Protein AF-A0A2H3H3I9-F1 (afdb_monomer)

pLDDT: mean 71.44, std 17.43, range [29.17, 91.88]

Organism: NCBI:txid327505

Foldseek 3Di:
DDDDDPPPDPPPPLLQAKEWEWEDDPQWIKIFIDSPSDDDVLNVLQQLLVLQAQDDLDSVSSVVSCCVSRPTDMDIARDDDDCLPDPSLVNHAWYWYQHSVQQKIWIDGNFFIWIAHVVCSHHDRDDPVRTDTPDGRPPPVPPVPPPPDPPPPPPDPDDPVRVVVVVVVVRVVVVVVVVVPDD

Mean predicted aligned error: 14.19 Å

Secondary structure (DSSP, 8-state):
-PPPP------------EEEEEEEETTEEEEEEE--TT--HHHHHHHHHHHHTT--S-HHHHHHHHHHHHT--EEEESS---GGGSGGGGGEEEEEEEETTTTEEEEE-SS-EEE--HHHHHHS---GGG-EEEE------------------------HHHHHHHHHHHHHHHHHHHHHS--

Structure (mmCIF, N/CA/C/O backbone):
data_AF-A0A2H3H3I9-F1
#
_entry.id   AF-A0A2H3H3I9-F1
#
loop_
_atom_site.group_PDB
_atom_site.id
_atom_site.type_symbol
_atom_site.label_atom_id
_atom_site.label_alt_id
_atom_site.label_comp_id
_atom_site.label_asym_id
_atom_site.label_entity_id
_atom_site.label_seq_id
_atom_site.pdbx_PDB_ins_code
_atom_site.Cartn_x
_atom_site.Cartn_y
_atom_site.Cartn_z
_atom_site.occupancy
_atom_site.B_iso_or_equiv
_atom_site.auth_seq_id
_atom_site.auth_comp_id
_atom_site.auth_asym_id
_atom_site.auth_atom_id
_atom_site.pdbx_PDB_model_num
ATOM 1 N N . MET A 1 1 ? 57.393 16.965 -6.567 1.00 36.66 1 MET A N 1
ATOM 2 C CA . MET A 1 1 ? 56.318 17.977 -6.654 1.00 36.66 1 MET A CA 1
ATOM 3 C C . MET A 1 1 ? 55.083 17.270 -7.192 1.00 36.66 1 MET A C 1
ATOM 5 O O . MET A 1 1 ? 54.958 17.118 -8.399 1.00 36.66 1 MET A O 1
ATOM 9 N N . GLY A 1 2 ? 54.282 16.682 -6.298 1.00 39.62 2 GLY A N 1
ATOM 10 C CA . GLY A 1 2 ? 53.124 15.858 -6.656 1.00 39.62 2 GLY A CA 1
ATOM 11 C C . GLY A 1 2 ? 51.910 16.727 -6.969 1.00 39.62 2 GLY A C 1
ATOM 12 O O . GLY A 1 2 ? 51.592 17.631 -6.201 1.00 39.62 2 GLY A O 1
ATOM 13 N N . GLN A 1 3 ? 51.261 16.474 -8.103 1.00 41.28 3 GLN A N 1
ATOM 14 C CA . GLN A 1 3 ? 49.984 17.096 -8.442 1.00 41.28 3 GLN A CA 1
ATOM 15 C C . GLN A 1 3 ? 48.855 16.406 -7.659 1.00 41.28 3 GLN A C 1
ATOM 17 O O . GLN A 1 3 ? 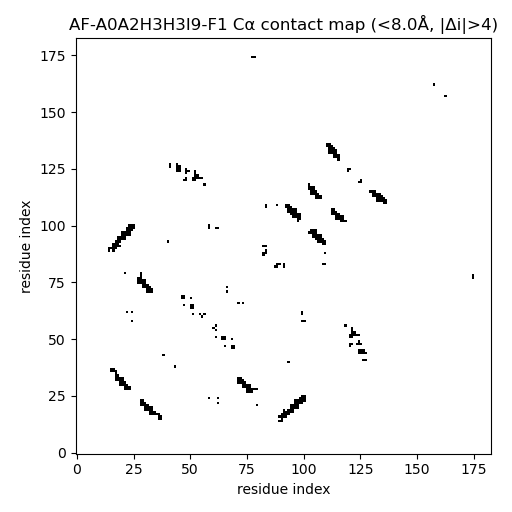48.867 15.177 -7.556 1.00 41.28 3 GLN A O 1
ATOM 22 N N . PRO A 1 4 ? 47.883 17.148 -7.102 1.00 43.09 4 PRO A N 1
ATOM 23 C CA . PRO A 1 4 ? 46.756 16.540 -6.419 1.00 43.09 4 PRO A CA 1
ATOM 24 C C . PRO A 1 4 ? 45.779 15.966 -7.450 1.00 43.09 4 PRO A C 1
ATOM 26 O O . PRO A 1 4 ? 45.375 16.639 -8.398 1.00 43.09 4 PRO A O 1
ATOM 29 N N . ILE A 1 5 ? 45.404 14.706 -7.245 1.00 42.06 5 ILE A N 1
ATOM 30 C CA . ILE A 1 5 ? 44.320 14.036 -7.960 1.00 42.06 5 ILE A CA 1
ATOM 31 C C . ILE A 1 5 ? 43.036 14.796 -7.624 1.00 42.06 5 ILE A C 1
ATOM 33 O O . ILE A 1 5 ? 42.642 14.870 -6.459 1.00 42.06 5 ILE A O 1
ATOM 37 N N . LEU A 1 6 ? 42.401 15.384 -8.639 1.00 37.28 6 LEU A N 1
ATOM 38 C CA . LEU A 1 6 ? 41.054 15.929 -8.525 1.00 37.28 6 LEU A CA 1
ATOM 39 C C . LEU A 1 6 ? 40.123 14.773 -8.155 1.00 37.28 6 LEU A C 1
ATOM 41 O O . LEU A 1 6 ? 39.809 13.922 -8.986 1.00 37.28 6 LEU A O 1
ATOM 45 N N . ALA A 1 7 ? 39.730 14.723 -6.884 1.00 35.72 7 ALA A N 1
ATOM 46 C CA . ALA A 1 7 ? 38.672 13.850 -6.422 1.00 35.72 7 ALA A CA 1
ATOM 47 C C . ALA A 1 7 ? 37.410 14.196 -7.220 1.00 35.72 7 ALA A C 1
ATOM 49 O O . ALA A 1 7 ? 36.889 15.307 -7.117 1.00 35.72 7 ALA A O 1
ATOM 50 N N . LEU A 1 8 ? 36.958 13.250 -8.044 1.00 33.16 8 LEU A N 1
ATOM 51 C CA . LEU A 1 8 ? 35.637 13.280 -8.651 1.00 33.16 8 LEU A CA 1
ATOM 52 C C . LEU A 1 8 ? 34.632 13.345 -7.503 1.00 33.16 8 LEU A C 1
ATOM 54 O O . LEU A 1 8 ? 34.408 12.361 -6.798 1.00 33.16 8 LEU A O 1
ATOM 58 N N . THR A 1 9 ? 34.079 14.531 -7.275 1.00 29.17 9 THR A N 1
ATOM 59 C CA . THR A 1 9 ? 32.935 14.697 -6.393 1.00 29.17 9 THR A CA 1
ATOM 60 C C . THR A 1 9 ? 31.819 13.803 -6.929 1.00 29.17 9 THR A C 1
ATOM 62 O O . THR A 1 9 ? 31.560 13.807 -8.138 1.00 29.17 9 THR A O 1
ATOM 65 N N . PRO A 1 10 ? 31.173 12.988 -6.078 1.00 30.70 10 PRO A N 1
ATOM 66 C CA . PRO A 1 10 ? 30.050 12.194 -6.529 1.00 30.70 10 PRO A CA 1
ATOM 67 C C . PRO A 1 10 ? 28.989 13.185 -6.990 1.00 30.70 10 PRO A C 1
ATOM 69 O O . PRO A 1 10 ? 28.541 14.032 -6.216 1.00 30.70 10 PRO A O 1
ATOM 72 N N . ILE A 1 11 ? 28.635 13.109 -8.271 1.00 31.44 11 ILE A N 1
ATOM 73 C CA . ILE A 1 11 ? 27.484 13.812 -8.820 1.00 31.44 11 ILE A CA 1
ATOM 74 C C . ILE A 1 11 ? 26.298 13.292 -8.016 1.00 31.44 11 ILE A C 1
ATOM 76 O O . ILE A 1 11 ? 25.839 12.164 -8.209 1.00 31.44 11 ILE A O 1
ATOM 80 N N . HIS A 1 12 ? 25.862 14.090 -7.047 1.00 36.06 12 HIS A N 1
ATOM 81 C CA . HIS A 1 12 ? 24.622 13.882 -6.329 1.00 36.06 12 HIS A CA 1
ATOM 82 C C . HIS A 1 12 ? 23.526 14.164 -7.354 1.00 36.06 12 HIS A C 1
ATOM 84 O O . HIS A 1 12 ? 23.036 15.282 -7.483 1.00 36.06 12 HIS A O 1
ATOM 90 N N . ASN A 1 13 ? 23.235 13.166 -8.191 1.00 34.09 13 ASN A N 1
ATOM 91 C CA . ASN A 1 13 ? 22.013 13.169 -8.964 1.00 34.09 13 ASN A CA 1
ATOM 92 C C . ASN A 1 13 ? 20.905 13.258 -7.919 1.00 34.09 13 ASN A C 1
ATOM 94 O O . ASN A 1 13 ? 20.724 12.323 -7.140 1.00 34.09 13 ASN A O 1
ATOM 98 N N . ASP A 1 14 ? 20.224 14.400 -7.881 1.00 38.94 14 ASP A N 1
ATOM 99 C CA . ASP A 1 14 ? 18.940 14.586 -7.217 1.00 38.94 14 ASP A CA 1
ATOM 100 C C . ASP A 1 14 ? 17.962 13.596 -7.868 1.00 38.94 14 ASP A C 1
ATOM 102 O O . ASP A 1 14 ? 17.200 13.918 -8.785 1.00 38.94 14 ASP A O 1
ATOM 106 N N . ILE A 1 15 ? 18.048 12.326 -7.464 1.00 46.44 15 ILE A N 1
ATOM 107 C CA . ILE A 1 15 ? 17.107 11.300 -7.875 1.00 46.44 15 ILE A CA 1
ATOM 108 C C . ILE A 1 15 ? 15.814 11.698 -7.187 1.00 46.44 15 ILE A C 1
ATOM 110 O O . ILE A 1 15 ? 15.638 11.547 -5.984 1.00 46.44 15 ILE A O 1
ATOM 114 N N . SER A 1 16 ? 14.930 12.282 -7.978 1.00 49.91 16 SER A N 1
ATOM 115 C CA . SER A 1 16 ? 13.540 12.538 -7.652 1.00 49.91 16 SER A CA 1
ATOM 116 C C . SER A 1 16 ? 12.879 11.225 -7.226 1.00 49.91 16 SER A C 1
ATOM 118 O O . SER A 1 16 ? 12.401 10.468 -8.068 1.00 49.91 16 SER A O 1
ATOM 120 N N . LEU A 1 17 ? 12.923 10.913 -5.927 1.00 59.84 17 LEU A N 1
ATOM 121 C CA . LEU A 1 17 ? 12.429 9.642 -5.410 1.00 59.84 17 LEU A CA 1
ATOM 122 C C . LEU A 1 17 ? 10.901 9.621 -5.476 1.00 59.84 17 LEU A C 1
ATOM 124 O O . LEU A 1 17 ? 10.206 10.393 -4.808 1.00 59.84 17 LEU A O 1
ATOM 128 N N . VAL A 1 18 ? 10.382 8.709 -6.287 1.00 70.31 18 VAL A N 1
ATOM 129 C CA . VAL A 1 18 ? 8.953 8.467 -6.461 1.00 70.31 18 VAL A CA 1
ATOM 130 C C . VAL A 1 18 ? 8.473 7.563 -5.328 1.00 70.31 18 VAL A C 1
ATOM 132 O O . VAL A 1 18 ? 9.221 6.747 -4.788 1.00 70.31 18 VAL A O 1
ATOM 135 N N . ARG A 1 19 ? 7.210 7.698 -4.927 1.00 79.88 19 ARG A N 1
ATOM 136 C CA . ARG A 1 19 ? 6.575 6.719 -4.034 1.00 79.88 19 ARG A CA 1
ATOM 137 C C . ARG A 1 19 ? 5.588 5.880 -4.800 1.00 79.88 19 ARG A C 1
ATOM 139 O O . ARG A 1 19 ? 4.800 6.403 -5.586 1.00 79.88 19 ARG A O 1
ATOM 146 N N . LEU A 1 20 ? 5.638 4.588 -4.530 1.00 83.81 20 LEU A N 1
ATOM 147 C CA . LEU A 1 20 ? 4.761 3.612 -5.141 1.00 83.81 20 LEU A CA 1
ATOM 148 C C . LEU A 1 20 ? 3.673 3.244 -4.141 1.00 83.81 20 LEU A C 1
ATOM 150 O O . LEU A 1 20 ? 3.977 2.923 -2.995 1.00 83.81 20 LEU A O 1
ATOM 154 N N . ILE A 1 21 ? 2.415 3.317 -4.556 1.00 87.88 21 ILE A N 1
ATOM 155 C CA . ILE A 1 21 ? 1.274 2.985 -3.708 1.00 87.88 21 ILE A CA 1
ATOM 156 C C . ILE A 1 21 ? 0.487 1.877 -4.394 1.00 87.88 21 ILE A C 1
ATOM 158 O O . ILE A 1 21 ? 0.118 2.009 -5.555 1.00 87.88 21 ILE A O 1
ATOM 162 N N . TYR A 1 22 ? 0.214 0.803 -3.672 1.00 88.56 22 TYR A N 1
ATOM 163 C CA . TYR A 1 22 ? -0.663 -0.275 -4.086 1.00 88.56 22 TYR A CA 1
ATOM 164 C C . TYR A 1 22 ? -1.910 -0.286 -3.211 1.00 88.56 22 TYR A C 1
ATOM 166 O O . TYR A 1 22 ? -1.817 -0.144 -1.993 1.00 88.56 22 TYR A O 1
ATOM 174 N N . ILE A 1 23 ? -3.070 -0.472 -3.829 1.00 88.94 23 ILE A N 1
ATOM 175 C CA . ILE A 1 23 ? -4.341 -0.712 -3.150 1.00 88.94 23 ILE A CA 1
ATOM 176 C C . ILE A 1 23 ? -4.821 -2.083 -3.613 1.00 88.94 23 ILE A C 1
ATOM 178 O O . ILE A 1 23 ? -5.121 -2.273 -4.792 1.00 88.94 23 ILE A O 1
ATOM 182 N N . LEU A 1 24 ? -4.828 -3.039 -2.690 1.00 88.81 24 LEU A N 1
ATOM 183 C CA . LEU A 1 24 ? -5.271 -4.407 -2.907 1.00 88.81 24 LEU A CA 1
ATOM 184 C C . LEU A 1 24 ? -6.652 -4.587 -2.283 1.00 88.81 24 LEU A C 1
ATOM 186 O O . LEU A 1 24 ? -6.865 -4.270 -1.111 1.00 88.81 24 LEU A O 1
ATOM 190 N N . LYS A 1 25 ? -7.578 -5.104 -3.084 1.00 87.88 25 LYS A N 1
ATOM 191 C CA . LYS A 1 25 ? -8.936 -5.431 -2.668 1.00 87.88 25 LYS A CA 1
ATOM 192 C C . LYS A 1 25 ? -9.414 -6.655 -3.441 1.00 87.88 25 LYS A C 1
ATOM 194 O O . LYS A 1 25 ? -9.608 -6.586 -4.657 1.00 87.88 25 LYS A O 1
ATOM 199 N N . ALA A 1 26 ? -9.685 -7.745 -2.741 1.00 84.62 26 ALA A N 1
ATOM 200 C CA . ALA A 1 26 ? -9.926 -9.056 -3.317 1.00 84.62 26 ALA A CA 1
ATOM 201 C C . ALA A 1 26 ? -8.848 -9.400 -4.366 1.00 84.62 26 ALA A C 1
ATOM 203 O O . ALA A 1 26 ? -7.657 -9.431 -4.072 1.00 84.62 26 ALA A O 1
ATOM 204 N N . ASN A 1 27 ? -9.259 -9.604 -5.619 1.00 78.75 27 ASN A N 1
ATOM 205 C CA . ASN A 1 27 ? -8.353 -9.882 -6.737 1.00 78.75 27 ASN A CA 1
ATOM 206 C C . ASN A 1 27 ? -7.996 -8.629 -7.554 1.00 78.75 27 ASN A C 1
ATOM 208 O O . ASN A 1 27 ? -7.327 -8.738 -8.580 1.00 78.75 27 ASN A O 1
ATOM 212 N N . ALA A 1 28 ? -8.479 -7.453 -7.150 1.00 84.12 28 ALA A N 1
ATOM 213 C CA . ALA A 1 28 ? -8.165 -6.196 -7.808 1.00 84.12 28 ALA A CA 1
ATOM 214 C C . ALA A 1 28 ? -6.944 -5.563 -7.142 1.00 84.12 28 ALA A C 1
ATOM 216 O O . ALA A 1 28 ? -6.924 -5.331 -5.931 1.00 84.12 28 ALA A O 1
ATOM 217 N N . LEU A 1 29 ? -5.939 -5.256 -7.956 1.00 85.62 29 LEU A N 1
ATOM 218 C CA . LEU A 1 29 ? -4.753 -4.545 -7.525 1.00 85.62 29 LEU A CA 1
ATOM 219 C C . LEU A 1 29 ? -4.605 -3.274 -8.349 1.00 85.62 29 LEU A C 1
ATOM 221 O O . LEU A 1 29 ? -4.468 -3.305 -9.574 1.00 85.62 29 LEU A O 1
ATOM 225 N N . ARG A 1 30 ? -4.583 -2.150 -7.643 1.00 87.06 30 ARG A N 1
ATOM 226 C CA . ARG A 1 30 ? -4.382 -0.838 -8.237 1.00 87.06 30 ARG A CA 1
ATOM 227 C C . ARG A 1 30 ? -3.051 -0.263 -7.807 1.00 87.06 30 ARG A C 1
ATOM 229 O O . ARG A 1 30 ? -2.697 -0.328 -6.634 1.00 87.06 30 ARG A O 1
ATOM 236 N N . ARG A 1 31 ? -2.321 0.311 -8.756 1.00 86.50 31 ARG A N 1
ATOM 237 C CA . ARG A 1 31 ? -1.019 0.942 -8.543 1.00 86.50 31 ARG A CA 1
ATOM 238 C C . ARG A 1 31 ? -1.104 2.420 -8.847 1.00 86.50 31 ARG A C 1
ATOM 240 O O . ARG A 1 31 ? -1.497 2.790 -9.944 1.00 86.50 31 ARG A O 1
ATOM 247 N N . CYS A 1 32 ? -0.665 3.239 -7.906 1.00 84.88 32 CYS A N 1
ATOM 248 C CA . CYS A 1 32 ? -0.579 4.684 -8.032 1.00 84.88 32 CYS A CA 1
ATOM 249 C C . CYS A 1 32 ? 0.874 5.131 -7.850 1.00 84.88 32 CYS A C 1
ATOM 251 O O . CYS A 1 32 ? 1.597 4.618 -6.990 1.00 84.88 32 CYS A O 1
ATOM 253 N N . LEU A 1 33 ? 1.301 6.104 -8.651 1.00 76.62 33 LEU A N 1
ATOM 254 C CA . LEU A 1 33 ? 2.640 6.687 -8.575 1.00 76.62 33 LEU A CA 1
ATOM 255 C C . LEU A 1 33 ? 2.551 8.111 -8.056 1.00 76.62 33 LEU A C 1
ATOM 257 O O . LEU A 1 33 ? 1.870 8.946 -8.644 1.00 76.62 33 LEU A O 1
ATOM 261 N N . SER A 1 34 ? 3.248 8.398 -6.957 1.00 72.75 34 SER A N 1
ATOM 262 C CA . SER A 1 34 ? 3.305 9.748 -6.411 1.00 72.75 34 SER A CA 1
ATOM 263 C C . SER A 1 34 ? 4.569 10.467 -6.834 1.00 72.75 34 SER A C 1
ATOM 265 O O . SER A 1 34 ? 5.641 10.243 -6.265 1.00 72.75 34 SER A O 1
ATOM 267 N N . ASN A 1 35 ? 4.383 11.445 -7.717 1.00 63.81 35 ASN A N 1
ATOM 268 C CA . ASN A 1 35 ? 5.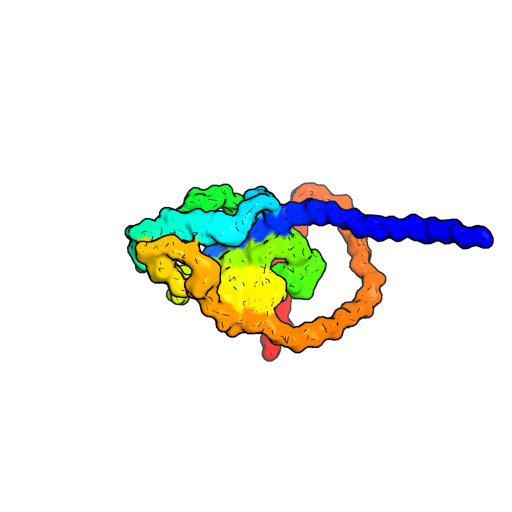408 12.401 -8.115 1.00 63.81 35 ASN A CA 1
ATOM 269 C C . ASN A 1 35 ? 5.502 13.593 -7.152 1.00 63.81 35 ASN A C 1
ATOM 271 O O . ASN A 1 35 ? 6.100 14.599 -7.504 1.00 63.81 35 ASN A O 1
ATOM 275 N N . ARG A 1 36 ? 4.913 13.560 -5.944 1.00 60.47 36 ARG A N 1
ATOM 276 C CA . ARG A 1 36 ? 5.184 14.606 -4.936 1.00 60.47 36 ARG A CA 1
ATOM 277 C C . ARG A 1 36 ? 6.621 14.450 -4.422 1.00 60.47 36 ARG A C 1
ATOM 279 O O . ARG A 1 36 ? 6.852 13.880 -3.357 1.00 60.47 36 ARG A O 1
ATOM 286 N N . LEU A 1 37 ? 7.559 14.983 -5.209 1.00 50.88 37 LEU A N 1
ATOM 287 C CA . LEU A 1 37 ? 9.012 14.762 -5.207 1.00 50.88 37 LEU A CA 1
ATOM 288 C C . LEU A 1 37 ? 9.743 15.054 -3.885 1.00 50.88 37 LEU A C 1
ATOM 290 O O . LEU A 1 37 ? 10.938 14.800 -3.793 1.00 50.88 37 LEU A O 1
ATOM 294 N N . LYS A 1 38 ? 9.074 15.617 -2.869 1.00 56.50 38 LYS A N 1
ATOM 295 C CA . LYS A 1 38 ? 9.734 16.121 -1.647 1.00 56.50 38 LYS A CA 1
ATOM 296 C C . LYS A 1 38 ? 8.999 15.857 -0.336 1.00 56.50 38 LYS A C 1
ATOM 298 O O . LYS A 1 38 ? 9.493 16.232 0.719 1.00 56.50 38 LYS A O 1
ATOM 303 N N . ALA A 1 39 ? 7.810 15.259 -0.364 1.00 64.19 39 ALA A N 1
ATOM 304 C CA . ALA A 1 39 ? 7.088 15.006 0.880 1.00 64.19 39 ALA A CA 1
ATOM 305 C C . ALA A 1 39 ? 7.751 13.843 1.634 1.00 64.19 39 ALA A C 1
ATOM 307 O O . ALA A 1 39 ? 8.067 12.829 1.025 1.00 64.19 39 ALA A O 1
ATOM 308 N N . GLU A 1 40 ? 7.987 13.971 2.937 1.00 75.06 40 GLU A N 1
ATOM 309 C CA . GLU A 1 40 ? 8.462 12.868 3.781 1.00 75.06 40 GLU A CA 1
ATOM 310 C C . GLU A 1 40 ? 7.373 11.802 3.966 1.00 75.06 40 GLU A C 1
ATOM 312 O O . GLU A 1 40 ? 6.184 12.072 3.782 1.00 75.06 40 GLU A O 1
ATOM 317 N N . ASP A 1 41 ? 7.755 10.588 4.373 1.00 78.50 41 ASP A N 1
ATOM 318 C CA . ASP A 1 41 ? 6.785 9.515 4.652 1.00 78.50 41 ASP A CA 1
ATOM 319 C C . ASP A 1 41 ? 5.767 9.929 5.722 1.00 78.50 41 ASP A C 1
ATOM 321 O O . ASP A 1 41 ? 4.598 9.569 5.634 1.00 78.50 41 ASP A O 1
ATOM 325 N N . ILE A 1 42 ? 6.180 10.774 6.672 1.00 82.12 42 ILE A N 1
ATOM 326 C CA . ILE A 1 42 ? 5.312 11.362 7.699 1.00 82.12 42 ILE A CA 1
ATOM 327 C C . ILE A 1 42 ? 4.187 12.194 7.063 1.00 82.12 42 ILE A C 1
ATOM 329 O O . ILE A 1 42 ? 3.047 12.173 7.528 1.00 82.12 42 ILE A O 1
ATOM 333 N N . THR A 1 43 ? 4.474 12.920 5.983 1.00 83.75 43 THR A N 1
ATOM 334 C CA . THR A 1 43 ? 3.482 13.737 5.272 1.00 83.75 43 THR A CA 1
ATOM 335 C C . THR A 1 43 ? 2.454 12.861 4.563 1.00 83.75 43 THR A C 1
ATOM 337 O O . THR A 1 43 ? 1.260 13.162 4.612 1.00 83.75 43 THR A O 1
ATOM 340 N N . PHE A 1 44 ? 2.891 11.755 3.957 1.00 80.94 44 PHE A N 1
ATOM 341 C CA . PHE A 1 44 ? 1.984 10.771 3.361 1.00 80.94 44 PHE A CA 1
ATOM 342 C C . PHE A 1 44 ? 1.155 10.052 4.413 1.00 80.94 44 PHE A C 1
ATOM 344 O O . PHE A 1 44 ? -0.050 9.911 4.246 1.00 80.94 44 PHE A O 1
ATOM 351 N N . LEU A 1 45 ? 1.762 9.684 5.536 1.00 85.50 45 LEU A N 1
ATOM 352 C CA . LEU A 1 45 ? 1.052 9.039 6.628 1.00 85.50 45 LEU A CA 1
ATOM 353 C C . LEU A 1 45 ? -0.051 9.941 7.200 1.00 85.50 45 LEU A C 1
ATOM 355 O O . LEU A 1 45 ? -1.180 9.494 7.408 1.00 85.50 45 LEU A O 1
ATOM 359 N N . LYS A 1 46 ? 0.240 11.238 7.366 1.00 85.94 46 LYS A N 1
ATOM 360 C CA . LYS A 1 46 ? -0.761 12.249 7.733 1.00 85.94 46 LYS A CA 1
ATOM 361 C C . LYS A 1 46 ? -1.859 12.377 6.678 1.00 85.94 46 LYS A C 1
ATOM 363 O O . LYS A 1 46 ? -3.021 12.520 7.048 1.00 85.94 46 LYS A O 1
ATOM 368 N N . LEU A 1 47 ? -1.513 12.333 5.389 1.00 86.25 47 LEU A N 1
ATOM 369 C CA . LEU A 1 47 ? -2.486 12.358 4.295 1.00 86.25 47 LEU A CA 1
ATOM 370 C C . LEU A 1 47 ? -3.416 11.139 4.361 1.00 86.25 47 LEU A C 1
ATOM 372 O O . LEU A 1 47 ? -4.628 11.317 4.417 1.00 86.25 47 LEU A O 1
ATOM 376 N N . PHE A 1 48 ? -2.865 9.925 4.429 1.00 86.38 48 PHE A N 1
ATOM 377 C CA . PHE A 1 48 ? -3.646 8.690 4.518 1.00 86.38 48 PHE A CA 1
ATOM 378 C C . PHE A 1 48 ? -4.536 8.682 5.756 1.00 86.38 48 PHE A C 1
ATOM 380 O O . PHE A 1 48 ? -5.729 8.423 5.648 1.00 86.38 48 PHE A O 1
ATOM 387 N N . SER A 1 49 ? -3.996 9.060 6.914 1.00 86.75 49 SER A N 1
ATOM 388 C CA . SER A 1 49 ? -4.783 9.129 8.146 1.00 86.75 49 SER A CA 1
ATOM 389 C C . SER A 1 49 ? -5.941 10.118 8.011 1.00 86.75 49 SER A C 1
ATOM 391 O O . SER A 1 49 ? -7.074 9.785 8.319 1.00 86.75 49 SER A O 1
ATOM 393 N N . ARG A 1 50 ? -5.713 11.319 7.464 1.00 88.19 50 ARG A N 1
ATOM 394 C CA . ARG A 1 50 ? -6.795 12.296 7.231 1.00 88.19 50 ARG A CA 1
ATOM 395 C C . ARG A 1 50 ? -7.881 11.784 6.287 1.00 88.19 50 ARG A C 1
ATOM 397 O O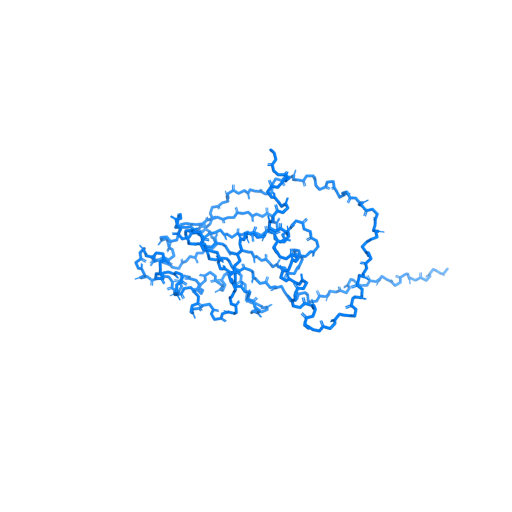 . ARG A 1 50 ? -9.038 12.147 6.457 1.00 88.19 50 ARG A O 1
ATOM 404 N N . ILE A 1 51 ? -7.509 10.979 5.295 1.00 87.62 51 ILE A N 1
ATOM 405 C CA . ILE A 1 51 ? -8.454 10.358 4.361 1.00 87.62 51 ILE A CA 1
ATOM 406 C C . ILE A 1 51 ? -9.302 9.292 5.077 1.00 87.62 51 ILE A C 1
ATOM 408 O O . ILE A 1 51 ? -10.499 9.169 4.805 1.00 87.62 51 ILE A O 1
ATOM 412 N N . LEU A 1 52 ? -8.682 8.530 5.981 1.00 87.75 52 LEU A N 1
ATOM 413 C CA . LEU A 1 52 ? -9.267 7.353 6.623 1.00 87.75 52 LEU A CA 1
ATOM 414 C C . LEU A 1 52 ? -10.010 7.651 7.935 1.00 87.75 52 LEU A C 1
ATOM 416 O O . LEU A 1 52 ? -10.909 6.888 8.287 1.00 87.75 52 LEU A O 1
ATOM 420 N N . ILE A 1 53 ? -9.689 8.739 8.640 1.00 90.38 53 ILE A N 1
ATOM 421 C CA . ILE A 1 53 ? -10.313 9.086 9.926 1.00 90.38 53 ILE A CA 1
ATOM 422 C C . ILE A 1 53 ? -11.843 9.148 9.808 1.00 90.38 53 ILE A C 1
ATOM 424 O O . ILE A 1 53 ? -12.397 9.781 8.905 1.00 90.38 53 ILE A O 1
ATOM 428 N N . GLY A 1 54 ? -12.530 8.491 10.746 1.00 83.56 54 GLY A N 1
ATOM 429 C CA . GLY A 1 54 ? -13.992 8.459 10.838 1.00 83.56 54 GLY A CA 1
ATOM 430 C C . GLY A 1 54 ? -14.684 7.610 9.768 1.00 83.56 54 GLY A C 1
ATOM 431 O O . GLY A 1 54 ? -15.915 7.605 9.693 1.00 83.56 54 GLY A O 1
ATOM 432 N N . ARG A 1 55 ? -13.928 6.893 8.927 1.00 86.12 55 ARG A N 1
ATOM 433 C CA . ARG A 1 55 ? -14.491 5.991 7.916 1.00 86.12 55 ARG A CA 1
ATOM 434 C C . ARG A 1 55 ? -14.905 4.664 8.532 1.00 86.12 55 ARG A C 1
ATOM 436 O O . ARG A 1 55 ? -14.320 4.193 9.501 1.00 86.12 55 ARG A O 1
ATOM 443 N N . LYS A 1 56 ? -15.919 4.036 7.940 1.00 85.38 56 LYS A N 1
ATOM 444 C CA . LYS A 1 56 ? -16.316 2.672 8.303 1.00 85.38 56 LYS A CA 1
ATOM 445 C C . LYS A 1 56 ? -15.351 1.668 7.676 1.00 85.38 56 LYS A C 1
ATOM 447 O O . LYS A 1 56 ? -14.740 1.950 6.646 1.00 85.38 56 LYS A O 1
ATOM 452 N N . ASN A 1 57 ? -15.248 0.482 8.275 1.00 84.69 57 ASN A N 1
ATOM 453 C CA . ASN A 1 57 ? -14.497 -0.629 7.695 1.00 84.69 57 ASN A CA 1
ATOM 454 C C . ASN A 1 57 ? -15.261 -1.222 6.496 1.00 84.69 57 ASN A C 1
ATOM 456 O O . ASN A 1 57 ? -15.956 -2.229 6.611 1.00 84.69 57 ASN A O 1
ATOM 460 N N . CYS A 1 58 ? -15.205 -0.528 5.362 1.00 86.62 58 CYS A N 1
ATOM 461 C CA . CYS A 1 58 ? -15.768 -0.964 4.093 1.00 8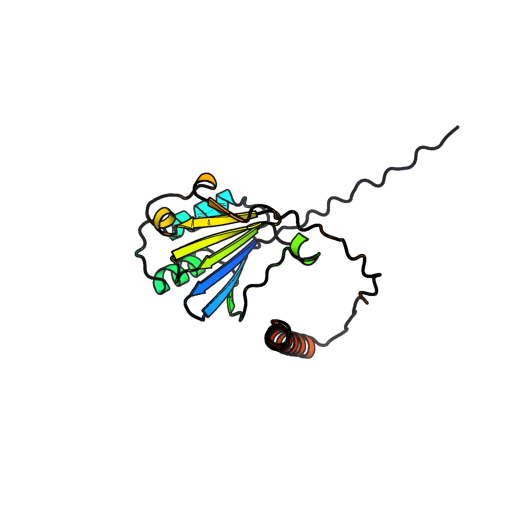6.62 58 CYS A CA 1
ATOM 462 C C . CYS A 1 58 ? -14.670 -0.855 3.022 1.00 86.62 58 CYS A C 1
ATOM 464 O O . CYS A 1 58 ? -14.351 0.268 2.617 1.00 86.62 58 CYS A O 1
ATOM 466 N N . PRO A 1 59 ? -14.101 -1.980 2.543 1.00 85.25 59 PRO A N 1
ATOM 467 C CA . PRO A 1 59 ? -13.012 -1.977 1.560 1.00 85.25 59 PRO A CA 1
ATOM 468 C C . PRO A 1 59 ? -13.327 -1.139 0.314 1.00 85.25 59 PRO A C 1
ATOM 470 O O . PRO A 1 59 ? -12.487 -0.397 -0.188 1.00 85.25 59 PRO A O 1
ATOM 473 N N . ASP A 1 60 ? -14.573 -1.185 -0.155 1.00 86.62 60 ASP A N 1
ATOM 474 C CA . ASP A 1 60 ? -15.059 -0.430 -1.312 1.00 86.62 60 ASP A CA 1
ATOM 475 C C . ASP A 1 60 ? -15.039 1.084 -1.106 1.00 86.62 60 ASP A C 1
ATOM 477 O O . ASP A 1 60 ? -14.749 1.833 -2.043 1.00 86.62 60 ASP A O 1
ATOM 481 N N . GLU A 1 61 ? -15.415 1.539 0.089 1.00 87.62 61 GLU A N 1
ATOM 482 C CA . GLU A 1 61 ? -15.395 2.956 0.447 1.00 87.62 61 GLU A CA 1
ATOM 483 C C . GLU A 1 61 ? -13.953 3.417 0.660 1.00 87.62 61 GLU A C 1
ATOM 485 O O . GLU A 1 61 ? 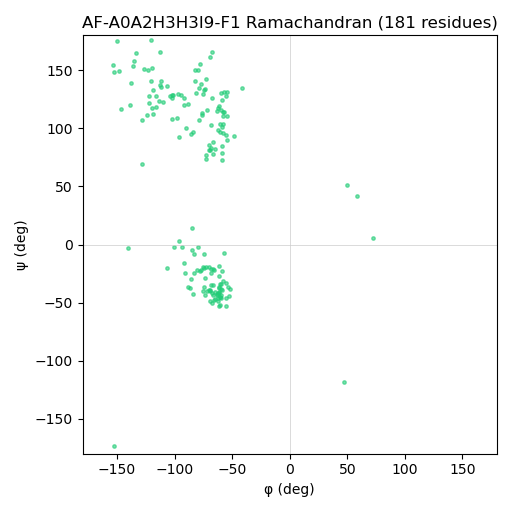-13.563 4.465 0.145 1.00 87.62 61 GLU A O 1
ATOM 490 N N . ILE A 1 62 ? -13.146 2.608 1.352 1.00 88.06 62 ILE A N 1
ATOM 491 C CA . ILE A 1 62 ? -11.743 2.904 1.638 1.00 88.06 62 ILE A CA 1
ATOM 492 C C . ILE A 1 62 ? -10.937 3.012 0.340 1.00 88.06 62 ILE A C 1
ATOM 494 O O . ILE A 1 62 ? -10.266 4.024 0.149 1.00 88.06 62 ILE A O 1
ATOM 498 N N . SER A 1 63 ? -11.066 2.055 -0.588 1.00 87.31 63 SER A N 1
ATOM 499 C CA . SER A 1 63 ? -10.387 2.096 -1.897 1.00 87.31 63 SER A CA 1
ATOM 500 C C . SER A 1 63 ? -10.716 3.384 -2.645 1.00 87.31 63 SER A C 1
ATOM 502 O O . SER A 1 63 ? -9.823 4.147 -3.002 1.00 87.31 63 SER A O 1
ATOM 504 N N . ARG A 1 64 ? -12.011 3.697 -2.797 1.00 86.44 64 ARG A N 1
ATOM 505 C CA . ARG A 1 64 ? -12.463 4.909 -3.499 1.00 86.44 64 ARG A CA 1
ATOM 506 C C . ARG A 1 64 ? -11.978 6.191 -2.831 1.00 86.44 64 ARG A C 1
ATOM 508 O O . ARG A 1 64 ? -11.684 7.165 -3.520 1.00 86.44 64 ARG A O 1
ATOM 515 N N . THR A 1 65 ? -11.928 6.218 -1.502 1.00 87.75 65 THR A N 1
ATOM 516 C CA . THR A 1 65 ? -11.517 7.408 -0.748 1.00 87.75 65 THR A CA 1
ATOM 517 C C . THR A 1 65 ? -10.004 7.598 -0.810 1.00 87.75 65 THR A C 1
ATOM 519 O O . THR A 1 65 ? -9.556 8.724 -1.011 1.00 87.75 65 THR A O 1
ATOM 522 N N . LEU A 1 66 ? -9.222 6.517 -0.723 1.00 86.00 66 LEU A N 1
ATOM 523 C CA . LEU A 1 66 ? -7.777 6.545 -0.946 1.00 86.00 66 LEU A CA 1
ATOM 524 C C . LEU A 1 66 ? -7.467 7.010 -2.367 1.00 86.00 66 LEU A C 1
ATOM 526 O O . LEU A 1 66 ? -6.755 7.991 -2.528 1.00 86.00 66 LEU A O 1
ATOM 530 N N . GLU A 1 67 ? -8.068 6.403 -3.389 1.00 83.81 67 GLU A N 1
ATOM 531 C CA . GLU A 1 67 ? -7.861 6.796 -4.789 1.00 83.81 67 GLU A CA 1
ATOM 532 C C . GLU A 1 67 ? -8.159 8.283 -5.034 1.00 83.81 67 GLU A C 1
ATOM 534 O O . GLU A 1 67 ? -7.353 8.983 -5.643 1.00 83.81 67 GLU A O 1
ATOM 539 N N . ARG A 1 68 ? -9.287 8.789 -4.515 1.00 82.25 68 ARG A N 1
ATOM 540 C CA . ARG A 1 68 ? -9.672 10.203 -4.665 1.00 82.25 68 ARG A CA 1
ATOM 541 C C . ARG A 1 68 ? -8.811 11.154 -3.840 1.00 82.25 68 ARG A C 1
ATOM 543 O O . ARG A 1 68 ? -8.509 12.246 -4.299 1.00 82.25 68 ARG A O 1
ATOM 550 N N . GLY A 1 69 ? -8.468 10.778 -2.611 1.00 77.81 69 GLY A N 1
ATOM 551 C CA . GLY A 1 69 ? -7.732 11.642 -1.686 1.00 77.81 69 GLY A CA 1
ATOM 552 C C . GLY A 1 69 ? -6.239 11.726 -1.993 1.00 77.81 69 GLY A C 1
ATOM 553 O O . GLY A 1 69 ? -5.578 12.679 -1.584 1.00 77.81 69 GLY A O 1
ATOM 554 N N . ILE A 1 70 ? -5.712 10.731 -2.702 1.00 75.00 70 ILE A N 1
ATOM 555 C CA . ILE A 1 70 ? -4.304 10.647 -3.072 1.00 75.00 70 ILE A CA 1
ATOM 556 C C . ILE A 1 70 ? -4.009 11.472 -4.344 1.00 75.00 70 ILE A C 1
ATOM 558 O O . ILE A 1 70 ? -2.893 11.971 -4.466 1.00 75.00 70 ILE A O 1
ATOM 562 N N . ASP A 1 71 ? -5.008 11.718 -5.206 1.00 68.69 71 ASP A N 1
ATOM 563 C CA . ASP A 1 71 ? -4.906 12.536 -6.434 1.00 68.69 71 ASP A CA 1
ATOM 564 C C . ASP A 1 71 ? -3.708 12.131 -7.314 1.00 68.69 71 ASP A C 1
ATOM 566 O O . ASP A 1 71 ? -2.840 12.937 -7.649 1.00 68.69 71 ASP A O 1
ATOM 570 N N . LEU A 1 72 ? -3.606 10.831 -7.610 1.00 70.12 72 LEU A N 1
ATOM 571 C CA . LEU A 1 72 ? -2.523 10.254 -8.409 1.00 70.12 72 LEU A CA 1
ATOM 572 C C . LEU A 1 72 ? -3.066 9.513 -9.622 1.00 70.12 72 LEU A C 1
ATOM 574 O O . LEU A 1 72 ? -4.136 8.903 -9.573 1.00 70.12 72 LEU A O 1
ATOM 578 N N . GLU A 1 73 ? -2.262 9.489 -10.684 1.00 71.75 73 GLU A N 1
ATOM 579 C CA . GLU A 1 73 ? -2.477 8.580 -11.802 1.00 71.75 73 GLU A CA 1
ATOM 580 C C . GLU A 1 73 ? -2.348 7.137 -11.303 1.00 71.75 73 GLU A C 1
ATOM 582 O O . GLU A 1 73 ? -1.294 6.705 -10.821 1.00 71.75 73 GLU A O 1
ATOM 587 N N . GLY A 1 74 ? -3.468 6.419 -11.368 1.00 75.56 74 GLY A N 1
ATOM 588 C CA . GLY A 1 74 ? -3.572 5.024 -10.975 1.00 75.56 74 GLY A CA 1
ATOM 589 C C . GLY A 1 74 ? -3.825 4.135 -12.184 1.00 75.56 74 GLY A C 1
ATOM 590 O O . GLY A 1 74 ? -4.625 4.485 -13.049 1.00 75.56 74 GLY A O 1
ATOM 591 N N . GLU A 1 75 ? -3.200 2.965 -12.213 1.00 84.56 75 GLU A N 1
ATOM 592 C CA . GLU A 1 75 ? -3.456 1.924 -13.206 1.00 84.56 75 GLU A CA 1
ATOM 593 C C . GLU A 1 75 ? -3.769 0.590 -12.525 1.00 84.56 75 GLU A C 1
ATOM 595 O O . GLU A 1 75 ? -3.274 0.300 -11.432 1.00 84.56 75 GLU A O 1
ATOM 600 N N . ASP A 1 76 ? -4.561 -0.238 -13.198 1.00 83.62 76 ASP A N 1
ATOM 601 C CA . ASP A 1 76 ? -4.795 -1.613 -12.773 1.00 83.62 76 ASP A CA 1
ATOM 602 C C . ASP A 1 76 ? -3.604 -2.490 -13.182 1.00 83.62 76 ASP A C 1
ATOM 604 O O . ASP A 1 76 ? -3.087 -2.420 -14.306 1.00 83.62 76 ASP A O 1
ATOM 608 N N . VAL A 1 77 ? -3.149 -3.321 -12.251 1.00 82.06 77 VAL A N 1
ATOM 609 C CA . VAL A 1 77 ? -2.010 -4.226 -12.433 1.00 82.06 77 VAL A CA 1
ATOM 610 C C . VAL A 1 77 ? -2.334 -5.600 -11.877 1.00 82.06 77 VAL A C 1
ATOM 612 O O . VAL A 1 77 ? -3.195 -5.764 -11.026 1.00 82.06 77 VAL A O 1
ATOM 615 N N . TYR A 1 78 ? -1.610 -6.600 -12.367 1.00 74.19 78 TYR A N 1
ATOM 616 C CA . TYR A 1 78 ? -1.841 -7.995 -12.000 1.00 74.19 78 TYR A CA 1
ATOM 617 C C . TYR A 1 78 ? -1.011 -8.465 -10.802 1.00 74.19 78 TYR A C 1
ATOM 619 O O . TYR A 1 78 ? -1.291 -9.528 -10.262 1.00 74.19 78 TYR A O 1
ATOM 627 N N . ASP A 1 79 ? 0.036 -7.726 -10.410 1.00 74.44 79 ASP A N 1
ATOM 628 C CA . ASP A 1 79 ? 0.946 -8.174 -9.354 1.00 74.44 79 ASP A CA 1
ATOM 629 C C . ASP A 1 79 ? 1.655 -7.033 -8.609 1.00 74.44 79 ASP A C 1
ATOM 631 O O . ASP A 1 79 ? 1.883 -5.945 -9.151 1.00 74.44 79 ASP A O 1
ATOM 635 N N . LEU A 1 80 ? 2.037 -7.332 -7.367 1.00 75.12 80 LEU A N 1
ATOM 636 C CA . LEU A 1 80 ? 2.870 -6.513 -6.499 1.00 75.12 80 LEU A CA 1
ATOM 637 C C . LEU A 1 80 ? 4.336 -6.678 -6.910 1.00 75.12 80 LEU A C 1
ATOM 639 O O . LEU A 1 80 ? 4.975 -7.697 -6.650 1.00 75.12 80 LEU A O 1
ATOM 643 N N . VAL A 1 81 ? 4.898 -5.653 -7.545 1.00 71.81 81 VAL A N 1
ATOM 644 C CA . VAL A 1 81 ? 6.328 -5.632 -7.873 1.00 71.81 81 VAL A CA 1
ATOM 645 C C . VAL A 1 81 ? 7.093 -5.028 -6.703 1.00 71.81 81 VAL A C 1
ATOM 647 O O . VAL A 1 81 ? 6.855 -3.867 -6.368 1.00 71.81 81 VAL A O 1
ATOM 650 N N . ASN A 1 82 ? 8.028 -5.787 -6.121 1.00 73.50 82 ASN A N 1
ATOM 651 C CA . ASN A 1 82 ? 9.022 -5.246 -5.194 1.00 73.50 82 ASN A CA 1
ATOM 652 C C . ASN A 1 82 ? 10.101 -4.497 -5.998 1.00 73.50 82 ASN A C 1
ATOM 654 O O . ASN A 1 82 ? 10.861 -5.149 -6.718 1.00 73.50 82 ASN A O 1
ATOM 658 N N . PRO A 1 83 ? 10.192 -3.159 -5.908 1.00 73.19 83 PRO A N 1
ATOM 659 C CA . PRO A 1 83 ? 11.177 -2.413 -6.675 1.00 73.19 83 PRO A CA 1
ATOM 660 C C . PRO A 1 83 ? 12.593 -2.540 -6.097 1.00 73.19 83 PRO A C 1
ATOM 662 O O . PRO A 1 83 ? 13.548 -2.290 -6.817 1.00 73.19 83 PRO A O 1
ATOM 665 N N . PHE A 1 84 ? 12.764 -2.937 -4.832 1.00 74.75 84 PHE A N 1
ATOM 666 C CA . PHE A 1 84 ? 14.043 -2.821 -4.121 1.00 74.75 84 PHE A CA 1
ATOM 667 C C . PHE A 1 84 ? 15.080 -3.913 -4.437 1.00 74.75 84 PHE A C 1
ATOM 669 O O . PHE A 1 84 ? 16.188 -3.846 -3.918 1.00 74.75 84 PHE A O 1
ATOM 676 N N . GLY A 1 85 ? 14.749 -4.890 -5.287 1.00 66.88 85 GLY A N 1
ATOM 677 C CA . GLY A 1 85 ? 15.633 -6.014 -5.628 1.00 66.88 85 GLY A CA 1
ATOM 678 C C . GLY A 1 85 ? 16.651 -5.747 -6.744 1.00 66.88 85 GLY A C 1
ATOM 679 O O . GLY A 1 85 ? 17.450 -6.625 -7.049 1.00 66.88 85 GLY A O 1
ATOM 680 N N . ASP A 1 86 ? 16.621 -4.576 -7.388 1.00 67.00 86 ASP A N 1
ATOM 681 C CA . ASP A 1 86 ? 17.593 -4.200 -8.421 1.00 67.00 86 ASP A CA 1
ATOM 682 C C . ASP A 1 86 ? 17.781 -2.673 -8.532 1.00 67.00 86 ASP A C 1
ATOM 684 O O . ASP A 1 86 ? 17.259 -1.888 -7.736 1.00 67.00 86 ASP A O 1
ATOM 688 N N . THR A 1 87 ? 18.550 -2.226 -9.532 1.00 64.31 87 THR A N 1
ATOM 689 C CA . THR A 1 87 ? 18.876 -0.808 -9.754 1.00 64.31 87 THR A CA 1
ATOM 690 C C . THR A 1 87 ? 17.653 0.086 -9.970 1.00 64.31 87 THR A C 1
ATOM 692 O O . THR A 1 87 ? 17.737 1.282 -9.690 1.00 64.31 87 THR A O 1
ATOM 695 N N . ARG A 1 88 ? 16.508 -0.464 -10.396 1.00 66.12 88 ARG A N 1
ATOM 696 C CA . ARG A 1 88 ? 15.241 0.272 -10.560 1.00 66.12 88 ARG A CA 1
ATOM 697 C C . ARG A 1 88 ? 14.665 0.708 -9.215 1.00 66.12 88 ARG A C 1
ATOM 699 O O . ARG A 1 88 ? 13.956 1.710 -9.152 1.00 66.12 88 ARG A O 1
ATOM 706 N N . GLY A 1 89 ? 15.013 0.009 -8.136 1.00 66.12 89 GLY A N 1
ATOM 707 C CA . GLY A 1 89 ? 14.640 0.365 -6.770 1.00 66.12 89 GLY A CA 1
ATOM 708 C C . GLY A 1 89 ? 15.181 1.710 -6.321 1.00 66.12 89 GLY A C 1
ATOM 709 O O . GLY A 1 89 ? 14.528 2.384 -5.536 1.00 66.12 89 GLY A O 1
ATOM 710 N N . ARG A 1 90 ? 16.310 2.157 -6.890 1.00 69.69 90 ARG A N 1
ATOM 711 C CA . ARG A 1 90 ? 16.934 3.450 -6.560 1.00 69.69 90 ARG A CA 1
ATOM 712 C C . ARG A 1 90 ? 16.043 4.650 -6.877 1.00 69.69 90 ARG A C 1
ATOM 714 O O . ARG A 1 90 ? 16.296 5.735 -6.373 1.00 69.69 90 ARG A O 1
ATOM 721 N N . SER A 1 91 ? 15.023 4.472 -7.715 1.00 70.81 91 SER A N 1
ATOM 722 C CA . SER A 1 91 ? 14.051 5.515 -8.044 1.00 70.81 91 SER A CA 1
ATOM 723 C C . SER A 1 91 ? 12.925 5.647 -7.015 1.00 70.81 91 SER A C 1
ATOM 725 O O . SER A 1 91 ? 12.146 6.595 -7.115 1.00 70.81 91 SER A O 1
ATOM 727 N N . PHE A 1 92 ? 12.817 4.734 -6.043 1.00 74.94 92 PHE A N 1
ATOM 728 C CA . PHE A 1 92 ? 11.732 4.713 -5.065 1.00 74.94 92 PHE A CA 1
ATOM 729 C C . PHE A 1 92 ? 12.243 4.881 -3.636 1.00 74.94 92 PHE A C 1
ATOM 731 O O . PHE A 1 92 ? 13.161 4.191 -3.217 1.00 74.94 92 PHE A O 1
ATOM 738 N N . ASN A 1 93 ? 11.611 5.763 -2.857 1.00 81.19 93 ASN A N 1
ATOM 739 C CA . ASN A 1 93 ? 11.950 5.907 -1.432 1.00 81.19 93 ASN A CA 1
ATOM 740 C C . ASN A 1 93 ? 11.217 4.878 -0.558 1.00 81.19 93 ASN A C 1
ATOM 742 O O . ASN A 1 93 ? 11.761 4.310 0.386 1.00 81.19 93 ASN A O 1
ATOM 746 N N . SER A 1 94 ? 9.935 4.680 -0.852 1.00 84.19 94 SER A N 1
ATOM 747 C CA . SER A 1 94 ? 9.054 3.799 -0.097 1.00 84.19 94 SER A CA 1
ATOM 748 C C . SER A 1 94 ? 7.934 3.266 -0.984 1.00 84.19 94 SER A C 1
ATOM 750 O O . SER A 1 94 ? 7.472 3.936 -1.917 1.00 84.19 94 SER A O 1
ATOM 752 N N . VAL A 1 95 ? 7.506 2.043 -0.677 1.00 87.19 95 VAL A N 1
ATOM 753 C CA . VAL A 1 95 ? 6.333 1.400 -1.265 1.00 87.19 95 VAL A CA 1
ATOM 754 C C . VAL A 1 95 ? 5.287 1.228 -0.176 1.00 87.19 95 VAL A C 1
ATOM 756 O O . VAL A 1 95 ? 5.545 0.598 0.848 1.00 87.19 95 VAL A O 1
ATOM 759 N N . TRP A 1 96 ? 4.102 1.773 -0.411 1.00 89.06 96 TRP A N 1
ATOM 760 C CA . TRP A 1 96 ? 2.940 1.617 0.453 1.00 89.06 96 TRP A CA 1
ATOM 761 C C . TRP A 1 96 ? 2.003 0.594 -0.168 1.00 89.06 96 TRP A C 1
ATOM 763 O O . TRP A 1 96 ? 1.628 0.749 -1.322 1.00 89.06 96 TRP A O 1
ATOM 773 N N . THR A 1 97 ? 1.612 -0.439 0.568 1.00 90.50 97 THR A N 1
ATOM 774 C CA . THR A 1 97 ? 0.640 -1.433 0.092 1.00 90.50 97 THR A CA 1
ATOM 775 C C . THR A 1 97 ? -0.517 -1.512 1.068 1.00 90.50 97 THR A C 1
ATOM 777 O O . THR A 1 97 ? -0.341 -1.973 2.187 1.00 90.50 97 THR A O 1
ATOM 780 N N . PHE A 1 98 ? -1.692 -1.060 0.651 1.00 90.44 98 PHE A N 1
ATOM 781 C CA . PHE A 1 98 ? -2.928 -1.152 1.417 1.00 90.44 98 PHE A CA 1
ATOM 782 C C . PHE A 1 98 ? -3.622 -2.469 1.077 1.00 90.44 98 PHE A C 1
ATOM 784 O O . PHE A 1 98 ? -4.253 -2.572 0.029 1.00 90.44 98 PHE A O 1
ATOM 791 N N . ASP A 1 99 ? -3.486 -3.469 1.945 1.00 89.44 99 ASP A N 1
ATOM 792 C CA . ASP A 1 99 ? -4.242 -4.718 1.865 1.00 89.44 99 ASP A CA 1
ATOM 793 C C . ASP A 1 99 ? -5.575 -4.508 2.590 1.00 89.44 99 ASP A C 1
ATOM 795 O O . ASP A 1 99 ? -5.658 -4.580 3.818 1.00 89.44 99 ASP A O 1
ATOM 799 N N . LEU A 1 100 ? -6.610 -4.157 1.822 1.00 89.50 100 LEU A N 1
ATOM 800 C CA . LEU A 1 100 ? -7.926 -3.833 2.371 1.00 89.50 100 LEU A CA 1
ATOM 801 C C . LEU A 1 100 ? -8.692 -5.076 2.828 1.00 89.50 100 LEU A C 1
ATOM 803 O O . LEU A 1 100 ? -9.601 -4.949 3.643 1.00 89.50 100 LEU A O 1
ATOM 807 N N . ASP A 1 101 ? -8.324 -6.260 2.337 1.00 86.19 101 ASP A N 1
ATOM 808 C CA . ASP A 1 101 ? -8.945 -7.515 2.762 1.00 86.19 101 ASP A CA 1
ATOM 809 C C . ASP A 1 101 ? -8.465 -7.913 4.159 1.00 86.19 101 ASP A C 1
ATOM 811 O O . ASP A 1 101 ? -9.239 -8.424 4.968 1.00 86.19 101 ASP A O 1
ATOM 815 N N . LYS A 1 102 ? -7.186 -7.652 4.452 1.00 86.12 102 LYS A N 1
ATOM 816 C CA . LYS A 1 102 ? -6.585 -7.887 5.772 1.00 86.12 102 LYS A CA 1
ATOM 817 C C . LYS A 1 102 ? -6.613 -6.671 6.690 1.00 86.12 102 LYS A C 1
ATOM 819 O O . LYS A 1 102 ? -6.181 -6.778 7.832 1.00 86.12 102 LYS A O 1
ATOM 824 N N . ASP A 1 103 ? -7.115 -5.541 6.204 1.00 87.81 103 ASP A N 1
ATOM 825 C CA . ASP A 1 103 ? -7.223 -4.287 6.946 1.00 87.81 103 ASP A CA 1
ATOM 826 C C . ASP A 1 103 ? -5.872 -3.752 7.474 1.00 87.81 103 ASP A C 1
ATOM 828 O O . ASP A 1 103 ? -5.767 -3.257 8.600 1.00 87.81 103 ASP A O 1
ATOM 832 N N . VAL A 1 104 ? -4.813 -3.837 6.657 1.00 88.12 104 VAL A N 1
ATOM 833 C CA . VAL A 1 104 ? -3.444 -3.429 7.036 1.00 88.12 104 VAL A CA 1
ATOM 834 C C . VAL A 1 104 ? -2.729 -2.653 5.917 1.00 88.12 104 VAL A C 1
ATOM 836 O O . VAL A 1 104 ? -2.819 -3.038 4.747 1.00 88.12 104 VAL A O 1
ATOM 839 N N . PRO A 1 105 ? -1.979 -1.571 6.219 1.00 90.50 105 PRO A N 1
ATOM 840 C CA . PRO A 1 105 ? -1.017 -0.987 5.306 1.00 90.50 105 PRO A CA 1
ATO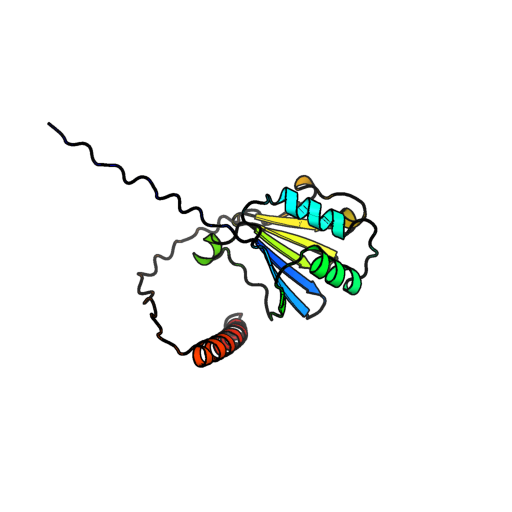M 841 C C . PRO A 1 105 ? 0.402 -1.496 5.600 1.00 90.50 105 PRO A C 1
ATOM 843 O O . PRO A 1 105 ? 0.919 -1.372 6.712 1.00 90.50 105 PRO A O 1
ATOM 846 N N . PHE A 1 106 ? 1.081 -1.970 4.565 1.00 89.25 106 PHE A N 1
ATOM 847 C CA . PHE A 1 106 ? 2.503 -2.274 4.602 1.00 89.25 106 PHE A CA 1
ATOM 848 C C . PHE A 1 106 ? 3.317 -1.086 4.097 1.00 89.25 106 PHE A C 1
ATOM 850 O O . PHE A 1 106 ? 3.086 -0.582 2.996 1.00 89.25 106 PHE A O 1
ATOM 857 N N . LEU A 1 107 ? 4.312 -0.681 4.878 1.00 89.19 107 LEU A N 1
ATOM 858 C CA . LEU A 1 107 ? 5.366 0.239 4.480 1.00 89.19 107 LEU A CA 1
ATOM 859 C C . LEU A 1 107 ? 6.626 -0.574 4.191 1.00 89.19 107 LEU A C 1
ATOM 861 O O . LEU A 1 107 ? 7.276 -1.077 5.106 1.00 89.19 107 LEU A O 1
ATOM 865 N N . THR A 1 108 ? 6.976 -0.690 2.915 1.00 87.06 108 THR A N 1
ATOM 866 C CA . THR A 1 108 ? 8.219 -1.333 2.481 1.00 87.06 108 THR A CA 1
ATOM 867 C C . THR A 1 108 ? 9.243 -0.264 2.133 1.00 87.06 108 THR A C 1
ATOM 869 O O . THR A 1 108 ? 8.970 0.649 1.348 1.00 87.06 108 THR A O 1
ATOM 872 N N . LYS A 1 109 ? 10.432 -0.395 2.706 1.00 84.75 109 LYS A N 1
ATOM 873 C CA . LYS A 1 109 ? 11.637 0.351 2.346 1.00 84.75 109 LYS A CA 1
ATOM 874 C C . LYS A 1 109 ? 12.719 -0.633 1.915 1.00 84.75 109 LYS A C 1
ATOM 876 O O . LYS A 1 109 ? 12.524 -1.842 1.997 1.00 84.75 109 LYS A O 1
ATOM 881 N N . HIS A 1 110 ? 13.858 -0.106 1.478 1.00 77.75 110 HIS A N 1
ATOM 882 C CA . HIS A 1 110 ? 15.015 -0.916 1.097 1.00 77.75 110 HIS A CA 1
ATOM 883 C C . HIS A 1 110 ? 15.459 -1.905 2.184 1.00 77.75 110 HIS A C 1
ATOM 885 O O . HIS A 1 110 ? 15.880 -3.009 1.868 1.00 77.75 110 HIS A O 1
ATOM 891 N N . ASP A 1 111 ? 15.374 -1.503 3.447 1.00 78.19 111 ASP A N 1
ATOM 892 C CA . ASP A 1 111 ? 15.936 -2.204 4.601 1.00 78.19 111 ASP A CA 1
ATOM 893 C C . 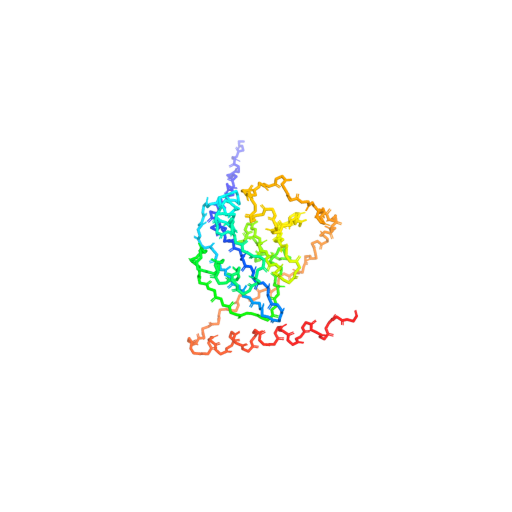ASP A 1 111 ? 14.882 -2.897 5.470 1.00 78.19 111 ASP A C 1
ATOM 895 O O . ASP A 1 111 ? 15.204 -3.786 6.255 1.00 78.19 111 ASP A O 1
ATOM 899 N N . LYS A 1 112 ? 13.617 -2.483 5.371 1.00 83.31 112 LYS A N 1
ATOM 900 C CA . LYS A 1 112 ? 12.584 -2.917 6.310 1.00 83.31 112 LYS A CA 1
ATOM 901 C C . LYS A 1 112 ? 11.204 -3.011 5.697 1.00 83.31 112 LYS A C 1
ATOM 903 O O . LYS A 1 112 ? 10.815 -2.223 4.834 1.00 83.31 112 LYS A O 1
ATOM 908 N N . LEU A 1 113 ? 10.439 -3.946 6.245 1.00 85.94 113 LEU A N 1
ATOM 909 C CA . LEU A 1 113 ? 9.010 -4.072 6.026 1.00 85.94 113 LEU A CA 1
ATOM 910 C C . LEU A 1 113 ? 8.295 -3.846 7.351 1.00 85.94 113 LEU A C 1
ATOM 912 O O . LEU A 1 113 ? 8.482 -4.611 8.300 1.00 85.94 113 LEU A O 1
ATOM 916 N N . CYS A 1 114 ? 7.459 -2.818 7.401 1.00 88.62 114 CYS A N 1
ATOM 917 C CA . CYS A 1 114 ? 6.677 -2.484 8.580 1.00 88.62 114 CYS A CA 1
ATOM 918 C C . CYS A 1 114 ? 5.179 -2.531 8.262 1.00 88.62 114 CYS A C 1
ATOM 920 O O . CYS A 1 114 ? 4.781 -2.296 7.121 1.00 88.62 114 CYS A O 1
ATOM 922 N N . THR A 1 115 ? 4.346 -2.816 9.258 1.00 91.88 115 THR A N 1
ATOM 923 C CA . THR A 1 115 ? 2.885 -2.854 9.114 1.00 91.88 115 THR A CA 1
ATOM 924 C C . THR A 1 115 ? 2.207 -2.158 10.279 1.00 91.88 115 THR A C 1
ATOM 926 O O . THR A 1 115 ? 2.747 -2.132 11.378 1.00 91.88 115 THR A O 1
ATOM 929 N N . ALA A 1 116 ? 1.004 -1.647 10.054 1.00 90.06 116 ALA A N 1
ATOM 930 C CA . ALA A 1 116 ? 0.125 -1.177 11.120 1.00 90.06 116 ALA A CA 1
ATOM 931 C C . ALA A 1 116 ? -1.300 -1.724 10.906 1.00 90.06 116 ALA A C 1
ATOM 933 O O . ALA A 1 116 ? -1.625 -2.204 9.824 1.00 90.06 116 ALA A O 1
ATOM 934 N N . PRO A 1 117 ? -2.192 -1.682 11.898 1.00 89.19 117 PRO A N 1
ATOM 935 C CA . PRO A 1 117 ? -3.620 -1.874 11.652 1.00 89.19 117 PRO A CA 1
ATOM 936 C C . PRO A 1 117 ? -4.244 -0.629 10.999 1.00 89.19 117 PRO A C 1
ATOM 938 O O . PRO A 1 117 ? -4.063 0.487 11.493 1.00 89.19 117 PRO A O 1
ATOM 941 N N . LEU A 1 118 ? -5.036 -0.786 9.928 1.00 87.50 118 LEU A N 1
ATOM 942 C CA . LEU A 1 118 ? -5.786 0.343 9.344 1.00 87.50 118 LEU A CA 1
ATOM 943 C C . LEU A 1 118 ? -6.879 0.864 10.283 1.00 87.50 118 LEU A C 1
ATOM 945 O O . LEU A 1 118 ? -7.284 2.019 10.153 1.00 87.50 118 LEU A O 1
ATOM 949 N N . SER A 1 119 ? -7.330 0.057 11.247 1.00 86.56 119 SER A N 1
ATOM 950 C CA . SER A 1 119 ? -8.228 0.498 12.322 1.00 86.56 119 SER A CA 1
ATOM 951 C C . SER A 1 119 ? -7.690 1.720 13.059 1.00 86.56 119 SER A C 1
ATOM 953 O O . SER A 1 119 ? -8.413 2.701 13.212 1.00 86.56 119 SER A O 1
ATOM 955 N N . LEU A 1 120 ? -6.396 1.730 13.386 1.00 87.75 120 LEU A N 1
ATOM 956 C CA . LEU A 1 120 ? -5.757 2.868 14.043 1.00 87.75 120 LEU A CA 1
ATOM 957 C C . LEU A 1 120 ? -5.811 4.136 13.183 1.00 87.75 120 LEU A C 1
ATOM 959 O O . LEU A 1 120 ? -6.032 5.219 13.718 1.00 87.75 120 LEU A O 1
ATOM 963 N N . ALA A 1 121 ? -5.676 4.004 11.859 1.00 85.31 121 ALA A N 1
ATOM 964 C CA . ALA A 1 121 ? -5.772 5.124 10.919 1.00 85.31 121 ALA A CA 1
ATOM 965 C C . ALA A 1 121 ? -7.184 5.712 10.809 1.00 85.31 121 ALA A C 1
ATOM 967 O O . ALA A 1 121 ? -7.343 6.842 10.347 1.00 85.31 121 ALA A O 1
ATOM 968 N N . ARG A 1 122 ? -8.210 4.938 11.181 1.00 87.69 122 ARG A N 1
ATOM 969 C CA . ARG A 1 122 ? -9.607 5.389 11.204 1.00 87.69 122 ARG A CA 1
ATOM 970 C C . ARG A 1 122 ? -9.963 6.087 12.511 1.00 87.69 122 ARG A C 1
ATOM 972 O O . ARG A 1 122 ? -10.793 6.995 12.495 1.00 87.69 122 ARG A O 1
ATOM 979 N N . ASP A 1 123 ? -9.310 5.708 13.602 1.00 86.25 123 ASP A N 1
ATOM 980 C CA . ASP A 1 123 ? -9.567 6.277 14.925 1.00 86.25 123 ASP A CA 1
ATOM 981 C C . ASP A 1 123 ? -8.721 7.528 15.190 1.00 86.25 123 ASP A C 1
ATOM 983 O O . ASP A 1 123 ? -9.190 8.486 15.808 1.00 86.25 123 ASP A O 1
ATOM 987 N N . ARG A 1 124 ? -7.469 7.549 14.714 1.00 87.44 124 ARG A N 1
ATOM 988 C CA . ARG A 1 124 ? -6.528 8.648 14.955 1.00 87.44 124 ARG A CA 1
ATOM 989 C C . ARG A 1 124 ? -5.519 8.832 13.824 1.00 87.44 124 ARG A C 1
ATOM 991 O O . ARG A 1 124 ? -5.446 8.066 12.870 1.00 87.44 124 ARG A O 1
ATOM 998 N N . LEU A 1 125 ? -4.706 9.881 13.948 1.00 86.62 125 LEU A N 1
ATOM 999 C CA . LEU A 1 125 ? -3.542 10.062 13.087 1.00 86.62 125 LEU A CA 1
ATOM 1000 C C . LEU A 1 125 ? -2.500 8.978 13.394 1.00 86.62 125 LEU A C 1
ATOM 1002 O O . LEU A 1 125 ? -2.086 8.841 14.548 1.00 86.62 125 LEU A O 1
ATOM 1006 N N . LEU A 1 126 ? -2.073 8.250 12.360 1.00 84.88 126 LEU A N 1
ATOM 1007 C CA . LEU A 1 126 ? -0.957 7.316 12.460 1.00 84.88 126 LEU A CA 1
ATOM 1008 C C . LEU A 1 126 ? 0.373 8.066 12.566 1.00 84.88 126 LEU A C 1
ATOM 1010 O O . LEU A 1 126 ? 0.603 9.068 11.875 1.00 84.88 126 LEU A O 1
ATOM 1014 N N . THR A 1 127 ? 1.271 7.529 13.382 1.00 85.50 127 THR A N 1
ATOM 1015 C CA . THR A 1 127 ? 2.693 7.876 13.425 1.00 85.50 127 THR A CA 1
ATOM 1016 C C . THR A 1 127 ? 3.535 6.696 12.944 1.00 85.50 127 THR A C 1
ATOM 1018 O O . THR A 1 127 ? 3.044 5.580 12.798 1.00 85.50 127 THR A O 1
ATOM 1021 N N . LEU A 1 128 ? 4.814 6.937 12.642 1.00 83.62 128 LEU A N 1
ATOM 1022 C CA . LEU A 1 128 ? 5.718 5.853 12.241 1.00 83.62 128 LEU A CA 1
ATOM 1023 C C . LEU A 1 128 ? 5.971 4.853 13.382 1.00 83.62 128 LEU A C 1
ATOM 1025 O O . LEU A 1 128 ? 6.310 3.712 13.098 1.00 83.62 128 LEU A O 1
ATOM 1029 N N . ASP A 1 129 ? 5.765 5.264 14.635 1.00 85.56 129 ASP A N 1
ATOM 1030 C CA . ASP A 1 129 ? 5.916 4.410 15.820 1.00 85.56 129 ASP A CA 1
ATOM 1031 C C . ASP A 1 129 ? 4.778 3.389 15.960 1.00 85.56 129 ASP A C 1
ATOM 1033 O O . ASP A 1 129 ? 4.936 2.378 16.633 1.00 85.56 129 ASP A O 1
ATOM 1037 N N . ASP A 1 130 ? 3.645 3.626 15.291 1.00 87.12 130 ASP A N 1
ATOM 1038 C CA . ASP A 1 130 ? 2.522 2.683 15.246 1.00 87.12 130 ASP A CA 1
ATOM 1039 C C . ASP A 1 130 ? 2.802 1.480 14.332 1.00 87.12 130 ASP A C 1
ATOM 1041 O O . ASP A 1 130 ? 1.997 0.550 14.267 1.00 87.12 130 ASP A O 1
ATOM 1045 N N . PHE A 1 131 ? 3.907 1.517 13.580 1.00 87.31 131 PHE A N 1
ATOM 1046 C CA . PHE A 1 131 ? 4.277 0.456 12.660 1.00 87.31 131 PHE A CA 1
ATOM 1047 C C . PHE A 1 131 ? 5.174 -0.570 13.341 1.00 87.31 131 PHE A C 1
ATOM 1049 O O . PHE A 1 131 ? 6.306 -0.286 13.733 1.00 87.31 131 PHE A O 1
ATOM 1056 N N . GLU A 1 132 ? 4.697 -1.805 13.375 1.00 87.75 132 GLU A N 1
ATOM 1057 C CA . GLU A 1 132 ? 5.467 -2.949 13.830 1.00 87.75 132 GLU A CA 1
ATOM 1058 C C . GLU A 1 132 ? 6.359 -3.474 12.702 1.00 87.75 132 GLU A C 1
ATOM 1060 O O . GLU A 1 132 ? 5.979 -3.516 11.526 1.00 87.75 132 GLU A O 1
ATOM 1065 N N . LEU A 1 133 ? 7.576 -3.879 13.059 1.00 85.69 133 LEU A N 1
ATOM 1066 C CA . LEU A 1 133 ? 8.530 -4.465 12.128 1.00 85.69 133 LEU A CA 1
ATOM 1067 C C . LEU A 1 133 ? 8.125 -5.913 11.821 1.00 85.69 133 LEU A C 1
ATOM 1069 O O . LEU A 1 133 ? 8.200 -6.779 12.685 1.00 85.69 133 LEU A O 1
ATOM 1073 N N . VAL A 1 134 ? 7.729 -6.179 10.577 1.00 80.25 134 VAL A N 1
ATOM 1074 C CA . VAL A 1 134 ? 7.332 -7.522 10.115 1.00 80.25 134 VAL A CA 1
ATOM 1075 C C . VAL A 1 134 ? 8.545 -8.313 9.642 1.00 80.25 134 VAL A C 1
ATOM 1077 O O . VAL A 1 134 ? 8.634 -9.520 9.852 1.00 80.25 134 VAL A O 1
ATOM 1080 N N . ARG A 1 135 ? 9.488 -7.632 8.984 1.00 67.94 135 ARG A N 1
ATOM 1081 C CA . ARG A 1 135 ? 10.794 -8.183 8.612 1.00 67.94 135 ARG A CA 1
ATOM 1082 C C . ARG A 1 135 ? 11.858 -7.118 8.847 1.00 67.94 135 ARG A C 1
ATOM 1084 O O . ARG A 1 135 ? 11.777 -6.034 8.267 1.00 67.94 135 ARG A O 1
ATOM 1091 N N . SER A 1 136 ? 12.827 -7.431 9.707 1.00 56.19 136 SER A N 1
ATOM 1092 C CA . SER A 1 136 ? 14.112 -6.728 9.771 1.00 56.19 136 SER A CA 1
ATOM 1093 C C . SER A 1 136 ? 14.899 -7.008 8.487 1.00 56.19 136 SER A C 1
ATOM 1095 O O . SER A 1 136 ? 14.526 -7.951 7.776 1.00 56.19 136 SER A O 1
ATOM 1097 N N . PRO A 1 137 ? 15.976 -6.257 8.180 1.00 51.62 137 PRO A N 1
ATOM 1098 C CA . PRO A 1 137 ? 16.883 -6.684 7.132 1.00 51.62 137 PRO A CA 1
ATOM 1099 C C . PRO A 1 137 ? 17.303 -8.099 7.519 1.00 51.62 137 PRO A C 1
ATOM 1101 O O . PRO A 1 137 ? 17.946 -8.311 8.546 1.00 51.62 137 PRO A O 1
ATOM 1104 N N . THR A 1 138 ? 16.845 -9.091 6.758 1.00 47.47 138 THR A N 1
ATOM 1105 C CA . THR A 1 138 ? 17.629 -10.312 6.690 1.00 47.47 138 THR A CA 1
ATOM 1106 C C . THR A 1 138 ? 18.948 -9.808 6.139 1.00 47.47 138 THR A C 1
ATOM 1108 O O . THR A 1 138 ? 18.941 -9.015 5.193 1.00 47.47 138 THR A O 1
ATOM 1111 N N . GLU A 1 139 ? 20.057 -10.169 6.770 1.00 43.88 139 GLU A N 1
ATOM 1112 C CA . GLU A 1 139 ? 21.349 -10.152 6.102 1.00 43.88 139 GLU A CA 1
ATOM 1113 C C . GLU A 1 139 ? 21.211 -11.091 4.895 1.00 43.88 139 GLU A C 1
ATOM 1115 O O . GLU A 1 139 ? 21.660 -12.232 4.900 1.00 43.88 139 GLU A O 1
ATOM 1120 N N . GLU A 1 140 ? 20.487 -10.658 3.862 1.00 41.81 140 GLU A N 1
ATOM 1121 C CA . GLU A 1 140 ? 20.712 -11.135 2.526 1.00 41.81 140 GLU A CA 1
ATOM 1122 C C . GLU A 1 140 ? 22.131 -10.666 2.285 1.00 41.81 140 GLU A C 1
ATOM 1124 O O . GLU A 1 140 ? 22.400 -9.486 2.053 1.00 41.81 140 GLU A O 1
ATOM 1129 N N . ILE A 1 141 ? 23.056 -11.602 2.481 1.00 40.81 141 ILE A N 1
ATOM 1130 C CA . ILE A 1 141 ? 24.336 -11.596 1.815 1.00 40.81 141 ILE A CA 1
ATOM 1131 C C . ILE A 1 141 ? 23.954 -11.374 0.358 1.00 40.81 141 ILE A C 1
ATOM 1133 O O . ILE A 1 141 ? 23.578 -12.299 -0.361 1.00 40.81 141 ILE A O 1
ATOM 1137 N N . VAL A 1 142 ? 23.954 -10.105 -0.042 1.00 42.50 142 VAL A N 1
ATOM 1138 C CA . VAL A 1 142 ? 24.050 -9.704 -1.424 1.00 42.50 142 VAL A CA 1
ATOM 1139 C C . VAL A 1 142 ? 25.441 -10.191 -1.782 1.00 42.50 142 VAL A C 1
ATOM 1141 O O . VAL A 1 142 ? 26.421 -9.453 -1.722 1.00 42.50 142 VAL A O 1
ATOM 1144 N N . GLU A 1 143 ? 25.547 -11.482 -2.100 1.00 38.41 143 GLU A N 1
ATOM 1145 C CA . GLU A 1 143 ? 26.456 -11.871 -3.150 1.00 38.41 143 GLU A CA 1
ATOM 1146 C C . GLU A 1 143 ? 25.976 -11.030 -4.318 1.00 38.41 143 GLU A C 1
ATOM 1148 O O . GLU A 1 143 ? 24.972 -11.316 -4.972 1.00 38.41 143 GLU A O 1
ATOM 1153 N N . GLU A 1 144 ? 26.626 -9.880 -4.465 1.00 44.00 144 GLU A N 1
ATOM 1154 C CA . GLU A 1 144 ? 26.612 -9.091 -5.665 1.00 44.00 144 GLU A CA 1
ATOM 1155 C C . GLU A 1 144 ? 27.156 -10.053 -6.709 1.00 44.00 144 GLU A C 1
ATOM 1157 O O . GLU A 1 144 ? 28.362 -10.131 -6.941 1.00 44.00 144 GLU A O 1
ATOM 1162 N N . ILE A 1 145 ? 26.268 -10.885 -7.266 1.00 43.47 145 ILE A N 1
ATOM 1163 C CA . ILE A 1 145 ? 26.559 -11.663 -8.448 1.00 43.47 145 ILE A CA 1
ATOM 1164 C C . ILE A 1 145 ? 26.857 -10.573 -9.454 1.00 43.47 145 ILE A C 1
ATOM 1166 O O . ILE A 1 145 ? 25.960 -9.931 -10.004 1.00 43.47 145 ILE A O 1
ATOM 1170 N N . THR A 1 146 ? 28.146 -10.303 -9.615 1.00 45.84 146 THR A N 1
ATOM 1171 C CA . THR A 1 146 ? 28.685 -9.387 -10.595 1.00 45.84 146 THR A CA 1
ATOM 1172 C C . THR A 1 146 ? 28.509 -10.125 -11.908 1.00 45.84 146 THR A C 1
ATOM 1174 O O . THR A 1 146 ? 29.432 -10.719 -12.454 1.00 45.84 146 THR A O 1
ATOM 1177 N N . VAL A 1 147 ? 27.261 -10.193 -12.377 1.00 48.72 147 VAL A N 1
ATOM 1178 C CA . VAL A 1 147 ? 26.968 -10.638 -13.726 1.00 48.72 147 VAL A CA 1
ATOM 1179 C C . VAL A 1 147 ? 27.711 -9.629 -14.594 1.00 48.72 147 VAL A C 1
ATOM 1181 O O . VAL A 1 147 ? 27.404 -8.433 -14.505 1.00 48.72 147 VAL A O 1
ATOM 1184 N N . PRO A 1 148 ? 28.726 -10.047 -15.370 1.00 47.91 148 PRO A N 1
ATOM 1185 C CA . PRO A 1 148 ? 29.430 -9.126 -16.241 1.00 47.91 148 PRO A CA 1
ATOM 1186 C C . PRO A 1 148 ? 28.371 -8.489 -17.127 1.00 47.91 148 PRO A C 1
ATOM 1188 O O . PRO A 1 148 ? 27.548 -9.204 -17.698 1.00 47.91 148 PRO A O 1
ATOM 1191 N N . ALA A 1 149 ? 28.338 -7.162 -17.198 1.00 51.12 149 ALA A N 1
ATOM 1192 C CA . ALA A 1 149 ? 27.379 -6.488 -18.051 1.00 51.12 149 ALA A CA 1
ATOM 1193 C C . ALA A 1 149 ? 27.592 -6.958 -19.500 1.00 51.12 149 ALA A C 1
ATOM 1195 O O . ALA A 1 149 ? 28.668 -6.775 -20.072 1.00 51.12 149 ALA A O 1
ATOM 1196 N N . PRO A 1 150 ? 26.531 -7.482 -20.126 1.00 53.34 150 PRO A N 1
ATOM 1197 C CA . PRO A 1 150 ? 26.102 -6.835 -21.340 1.00 53.34 150 PRO A CA 1
ATOM 1198 C C . PRO A 1 150 ? 24.612 -6.566 -21.201 1.00 53.34 150 PRO A C 1
ATOM 1200 O O . PRO A 1 150 ? 23.788 -7.152 -21.903 1.00 53.34 150 PRO A O 1
ATOM 1203 N N . TYR A 1 151 ? 24.244 -5.643 -20.313 1.00 49.91 151 TYR A N 1
ATOM 1204 C CA . TYR A 1 151 ? 22.998 -4.925 -20.536 1.00 49.91 151 TYR A CA 1
ATOM 1205 C C . TYR A 1 151 ? 23.239 -4.086 -21.788 1.00 49.91 151 TYR A C 1
ATOM 1207 O O . TYR A 1 151 ? 23.764 -2.980 -21.727 1.00 49.91 151 TYR A O 1
ATOM 1215 N N . ARG A 1 152 ? 22.973 -4.673 -22.962 1.00 51.34 152 ARG A N 1
ATOM 1216 C CA . ARG A 1 152 ? 22.851 -3.895 -24.188 1.00 51.34 152 ARG A CA 1
ATOM 1217 C C . ARG A 1 152 ? 21.752 -2.886 -23.908 1.00 51.34 152 ARG A C 1
ATOM 1219 O O . ARG A 1 152 ? 20.599 -3.287 -23.747 1.00 51.34 152 ARG A O 1
ATOM 1226 N N . ASP A 1 153 ? 22.113 -1.610 -23.866 1.00 50.97 153 ASP A N 1
ATOM 1227 C CA . ASP A 1 153 ? 21.147 -0.536 -24.019 1.00 50.97 153 ASP A CA 1
ATOM 1228 C C . ASP A 1 153 ? 20.480 -0.749 -25.374 1.00 50.97 153 ASP A C 1
ATOM 1230 O O . ASP A 1 153 ? 21.022 -0.430 -26.434 1.00 50.97 153 ASP A O 1
ATOM 1234 N N . LEU A 1 154 ? 19.320 -1.400 -25.343 1.00 52.47 154 LEU A N 1
ATOM 1235 C CA . LEU A 1 154 ? 18.448 -1.557 -26.489 1.00 52.47 154 LEU A CA 1
ATOM 1236 C C . LEU A 1 154 ? 17.901 -0.165 -26.796 1.00 52.47 154 LEU A C 1
ATOM 1238 O O . LEU A 1 154 ? 16.806 0.199 -26.368 1.00 52.47 154 LEU A O 1
ATOM 1242 N N . GLN A 1 155 ? 18.690 0.622 -27.530 1.00 53.69 155 GLN A N 1
ATOM 1243 C CA . GLN A 1 155 ? 18.224 1.809 -28.232 1.00 53.69 155 GLN A CA 1
ATOM 1244 C C . GLN A 1 155 ? 17.273 1.342 -29.332 1.00 53.69 155 GLN A C 1
ATOM 1246 O O . GLN A 1 155 ? 17.624 1.157 -30.493 1.00 53.69 155 GLN A O 1
ATOM 1251 N N . LEU A 1 156 ? 16.060 1.030 -28.902 1.00 59.19 156 LEU A N 1
ATOM 1252 C CA . LEU A 1 156 ? 14.968 0.595 -29.738 1.00 59.19 156 LEU A CA 1
ATOM 1253 C C . LEU A 1 156 ? 14.296 1.852 -30.284 1.00 59.19 156 LEU A C 1
ATOM 1255 O O . LEU A 1 156 ? 13.461 2.456 -29.609 1.00 59.19 156 LEU A O 1
ATOM 1259 N N . ASP A 1 157 ? 14.666 2.235 -31.506 1.00 62.03 157 ASP A N 1
ATOM 1260 C CA . ASP A 1 157 ? 13.890 3.185 -32.300 1.00 62.03 157 ASP A CA 1
ATOM 1261 C C . ASP A 1 157 ? 12.588 2.499 -32.729 1.00 62.03 157 ASP A C 1
ATOM 1263 O O . ASP A 1 157 ? 12.495 1.796 -33.738 1.00 62.03 157 ASP A O 1
ATOM 1267 N N . VAL A 1 158 ? 11.603 2.563 -31.840 1.00 63.66 158 VAL A N 1
ATOM 1268 C CA . VAL A 1 158 ? 10.340 1.853 -31.979 1.00 63.66 158 VAL A CA 1
ATOM 1269 C C . VAL A 1 158 ? 9.227 2.877 -32.021 1.00 63.66 158 VAL A C 1
ATOM 1271 O O . VAL A 1 158 ? 8.969 3.578 -31.043 1.00 63.66 158 VAL A O 1
ATOM 1274 N N . ASP A 1 159 ? 8.537 2.889 -33.160 1.00 77.00 159 ASP A N 1
ATOM 1275 C CA . ASP A 1 159 ? 7.295 3.620 -33.393 1.00 77.00 159 ASP A CA 1
ATOM 1276 C C . ASP A 1 159 ? 6.359 3.514 -32.173 1.00 77.00 159 ASP A C 1
ATOM 1278 O O . ASP A 1 159 ? 6.169 2.439 -31.591 1.00 77.00 159 ASP A O 1
ATOM 1282 N N . GLN A 1 160 ? 5.769 4.635 -31.769 1.00 73.31 160 GLN A N 1
ATOM 1283 C CA . GLN A 1 160 ? 5.018 4.796 -30.525 1.00 73.31 160 GLN A CA 1
ATOM 1284 C C . GLN A 1 160 ? 3.883 3.766 -30.391 1.00 73.31 160 GLN A C 1
ATOM 1286 O O . GLN A 1 160 ? 3.627 3.247 -29.299 1.00 73.31 160 GLN A O 1
ATOM 1291 N N . ARG A 1 161 ? 3.274 3.367 -31.517 1.00 71.75 161 ARG A N 1
ATOM 1292 C CA . ARG A 1 161 ? 2.272 2.290 -31.570 1.00 71.75 161 ARG A CA 1
ATOM 1293 C C . ARG A 1 161 ? 2.864 0.916 -31.244 1.00 71.75 161 ARG A C 1
ATOM 1295 O O . ARG A 1 161 ? 2.263 0.144 -30.495 1.00 71.75 161 ARG A O 1
ATOM 1302 N N . LYS A 1 162 ? 4.045 0.606 -31.784 1.00 74.69 162 LYS A N 1
ATOM 1303 C CA . LYS A 1 162 ? 4.767 -0.643 -31.504 1.00 74.69 162 LYS A CA 1
ATOM 1304 C C . LYS A 1 162 ? 5.263 -0.671 -30.060 1.00 74.69 162 LYS A C 1
ATOM 1306 O O . LYS A 1 162 ? 5.196 -1.723 -29.437 1.00 74.69 162 LYS A O 1
ATOM 1311 N N . LYS A 1 163 ? 5.665 0.474 -29.498 1.00 71.81 163 LYS A N 1
ATOM 1312 C CA . LYS A 1 163 ? 6.078 0.603 -28.092 1.00 71.81 163 LYS A CA 1
ATOM 1313 C C . LYS A 1 163 ? 4.930 0.297 -27.128 1.00 71.81 163 LYS A C 1
ATOM 1315 O O . LYS A 1 163 ? 5.127 -0.452 -26.175 1.00 71.81 163 LYS A O 1
ATOM 1320 N N . ALA A 1 164 ? 3.728 0.809 -27.400 1.00 72.50 164 ALA A N 1
ATOM 1321 C CA . ALA A 1 164 ? 2.539 0.501 -26.602 1.00 72.50 164 ALA A CA 1
ATOM 1322 C C . ALA A 1 164 ? 2.172 -0.995 -26.664 1.00 72.50 164 ALA A C 1
ATOM 1324 O O . ALA A 1 164 ? 1.891 -1.609 -25.634 1.00 72.50 164 ALA A O 1
ATOM 1325 N N . LEU A 1 165 ? 2.232 -1.599 -27.858 1.00 77.75 165 LEU A N 1
ATOM 1326 C CA . LEU A 1 165 ? 1.966 -3.028 -28.043 1.00 77.75 165 LEU A CA 1
ATOM 1327 C C . LEU A 1 165 ? 3.015 -3.906 -27.342 1.00 77.75 165 LEU A C 1
ATOM 1329 O O . LEU A 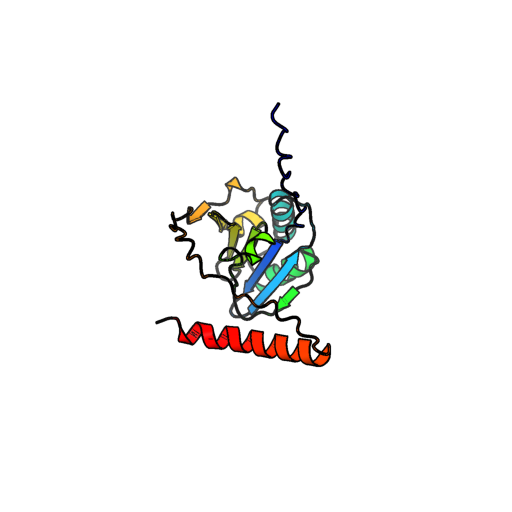1 165 ? 2.649 -4.814 -26.601 1.00 77.75 165 LEU A O 1
ATOM 1333 N N . LEU A 1 166 ? 4.305 -3.609 -27.526 1.00 77.25 166 LEU A N 1
ATOM 1334 C CA . LEU A 1 166 ? 5.412 -4.301 -26.857 1.00 77.25 166 LEU A CA 1
ATOM 1335 C C . LEU A 1 166 ? 5.314 -4.178 -25.339 1.00 77.25 166 LEU A C 1
ATOM 1337 O O . LEU A 1 166 ? 5.472 -5.173 -24.643 1.00 77.25 166 LEU A O 1
ATOM 1341 N N . GLY A 1 167 ? 4.997 -2.989 -24.822 1.00 70.00 167 GLY A N 1
ATOM 1342 C CA . GLY A 1 167 ? 4.789 -2.779 -23.392 1.00 70.00 167 GLY A CA 1
ATOM 1343 C C . GLY A 1 167 ? 3.677 -3.664 -22.826 1.00 70.00 167 GLY A C 1
ATOM 1344 O O . GLY A 1 167 ? 3.834 -4.217 -21.740 1.00 70.00 167 GLY A O 1
ATOM 1345 N N . ARG A 1 168 ? 2.584 -3.854 -23.578 1.00 73.00 168 ARG A N 1
ATOM 1346 C CA . ARG A 1 168 ? 1.484 -4.748 -23.190 1.00 73.00 168 ARG A CA 1
ATOM 1347 C C . ARG A 1 168 ? 1.896 -6.222 -23.243 1.00 73.00 168 ARG A C 1
ATOM 1349 O O . ARG A 1 168 ? 1.739 -6.918 -22.249 1.00 73.00 168 ARG A O 1
ATOM 1356 N N . ILE A 1 169 ? 2.517 -6.663 -24.339 1.00 77.00 169 ILE A N 1
ATOM 1357 C CA . 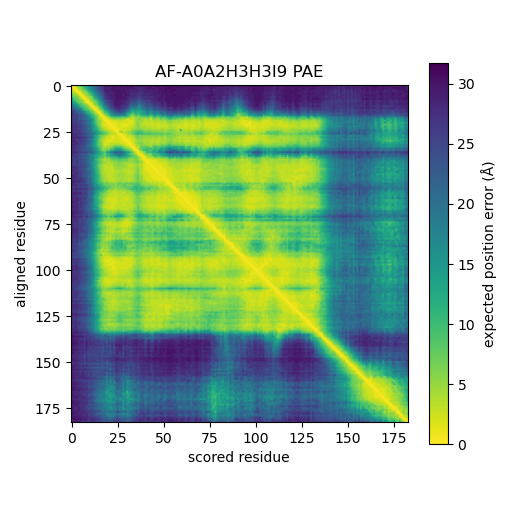ILE A 1 169 ? 2.991 -8.050 -24.500 1.00 77.00 169 ILE A CA 1
ATOM 1358 C C . ILE A 1 169 ? 4.018 -8.413 -23.422 1.00 77.00 169 ILE A C 1
ATOM 1360 O O . ILE A 1 169 ? 3.925 -9.476 -22.821 1.00 77.00 169 ILE A O 1
ATOM 1364 N N . LEU A 1 170 ? 4.986 -7.537 -23.141 1.00 73.56 170 LEU A N 1
ATOM 1365 C CA . LEU A 1 170 ? 6.001 -7.776 -22.113 1.00 73.56 170 LEU A CA 1
ATOM 1366 C C . LEU A 1 170 ? 5.399 -7.795 -20.701 1.00 73.56 170 LEU A C 1
ATOM 1368 O O . LEU A 1 170 ? 5.851 -8.576 -19.863 1.00 73.56 170 LEU A O 1
ATOM 1372 N N . ARG A 1 171 ? 4.370 -6.976 -20.437 1.00 66.88 171 ARG A N 1
ATOM 1373 C CA . ARG A 1 171 ? 3.616 -6.998 -19.173 1.00 66.88 171 ARG A CA 1
ATOM 1374 C C . ARG A 1 171 ? 2.918 -8.351 -18.981 1.00 66.88 171 ARG A C 1
ATOM 1376 O O . ARG A 1 171 ? 3.065 -8.953 -17.918 1.00 66.88 171 ARG A O 1
ATOM 1383 N N . ASP A 1 172 ? 2.254 -8.853 -20.020 1.00 67.69 172 ASP A N 1
ATOM 1384 C CA . ASP A 1 172 ? 1.543 -10.140 -19.999 1.00 67.69 172 ASP A CA 1
ATOM 1385 C C . ASP A 1 172 ? 2.518 -11.336 -19.934 1.00 67.69 172 ASP A C 1
ATOM 1387 O O . ASP A 1 172 ? 2.307 -12.302 -19.191 1.00 67.69 172 ASP A O 1
ATOM 1391 N N . PHE A 1 173 ? 3.646 -11.250 -20.649 1.00 73.38 173 PHE A N 1
ATOM 1392 C CA . PHE A 1 173 ? 4.700 -12.264 -20.629 1.00 73.38 173 PHE A CA 1
ATOM 1393 C C . PHE A 1 173 ? 5.362 -12.357 -19.252 1.00 73.38 173 PHE A C 1
ATOM 1395 O O . PHE A 1 173 ? 5.496 -13.446 -18.696 1.00 73.38 173 PHE A O 1
ATOM 1402 N N . GLY A 1 174 ? 5.720 -11.212 -18.661 1.00 63.69 174 GLY A N 1
ATOM 1403 C CA . GLY A 1 174 ? 6.303 -11.154 -17.323 1.00 63.69 174 GLY A CA 1
ATOM 1404 C C . GLY A 1 174 ? 5.385 -11.742 -16.251 1.00 63.69 174 GLY A C 1
ATOM 1405 O O . GLY A 1 174 ? 5.882 -12.354 -15.307 1.00 63.69 174 GLY A O 1
ATOM 1406 N N . HIS A 1 175 ? 4.065 -11.593 -16.396 1.00 61.00 175 HIS A N 1
ATOM 1407 C CA . HIS A 1 175 ? 3.088 -12.228 -15.513 1.00 61.00 175 HIS A CA 1
ATOM 1408 C C . HIS A 1 175 ? 3.080 -13.755 -15.678 1.00 61.00 175 HIS A C 1
ATOM 1410 O O . HIS A 1 175 ? 3.243 -14.474 -14.694 1.00 61.00 175 HIS A O 1
ATOM 1416 N N . THR A 1 176 ? 2.978 -14.246 -16.915 1.00 59.09 176 THR A N 1
ATOM 1417 C CA . THR A 1 176 ? 2.906 -15.686 -17.222 1.00 59.09 176 THR A CA 1
ATOM 1418 C C . THR A 1 176 ? 4.175 -16.433 -16.794 1.00 59.09 176 THR A C 1
ATOM 1420 O O . THR A 1 176 ? 4.110 -17.518 -16.218 1.00 59.09 176 THR A O 1
ATOM 1423 N N . TRP A 1 177 ? 5.350 -15.841 -17.024 1.00 61.09 177 TRP A N 1
ATOM 1424 C CA . TRP A 1 177 ? 6.631 -16.521 -16.812 1.00 61.09 177 TRP A CA 1
ATOM 1425 C C . TRP A 1 177 ? 7.002 -16.700 -15.334 1.00 61.09 177 TRP A C 1
ATOM 1427 O O . TRP A 1 177 ? 7.654 -17.675 -14.964 1.00 61.09 177 TRP A O 1
ATOM 1437 N N . ARG A 1 178 ? 6.550 -15.801 -14.452 1.00 56.09 178 ARG A N 1
ATOM 1438 C CA . ARG A 1 178 ? 6.838 -15.888 -13.010 1.00 56.09 178 ARG A CA 1
ATOM 1439 C C . ARG A 1 178 ? 6.111 -17.042 -12.311 1.00 56.09 178 ARG A C 1
ATOM 1441 O O . ARG A 1 178 ? 6.579 -17.490 -11.268 1.00 56.09 178 ARG A O 1
ATOM 1448 N N . HIS A 1 179 ? 5.040 -17.575 -12.902 1.00 53.81 179 HIS A N 1
ATOM 1449 C CA . HIS A 1 179 ? 4.364 -18.781 -12.409 1.00 53.81 179 HIS A CA 1
ATOM 1450 C C . HIS A 1 179 ? 5.064 -20.085 -12.820 1.00 53.81 179 HIS A C 1
ATOM 1452 O O . HIS A 1 179 ? 4.902 -21.091 -12.141 1.00 53.81 179 HIS A O 1
ATOM 1458 N N . LEU A 1 180 ? 5.882 -20.073 -13.879 1.00 48.91 180 LEU A N 1
ATOM 1459 C CA . LEU A 1 180 ? 6.663 -21.241 -14.310 1.00 48.91 180 LEU A CA 1
ATOM 1460 C C . LEU A 1 180 ? 7.913 -21.485 -13.448 1.00 48.91 180 LEU A C 1
ATOM 1462 O O . LEU A 1 180 ? 8.410 -22.607 -13.402 1.00 48.91 180 LEU A O 1
ATOM 1466 N N . LEU A 1 181 ? 8.423 -20.449 -12.771 1.00 44.53 181 LEU A N 1
ATOM 1467 C CA . LEU A 1 181 ? 9.683 -20.501 -12.013 1.00 44.53 181 LEU A CA 1
ATOM 1468 C C . LEU A 1 181 ? 9.511 -20.668 -10.496 1.00 44.53 181 LEU A C 1
ATOM 1470 O O . LEU A 1 181 ? 10.506 -20.778 -9.785 1.00 44.53 181 LEU A O 1
ATOM 1474 N N . ARG A 1 182 ? 8.276 -20.709 -9.985 1.00 38.91 182 ARG A N 1
ATOM 1475 C CA . ARG A 1 182 ? 7.999 -21.059 -8.584 1.00 38.91 182 ARG A CA 1
ATOM 1476 C C . ARG A 1 182 ? 7.653 -22.548 -8.514 1.00 38.91 182 ARG A C 1
ATOM 1478 O O . ARG A 1 182 ? 6.506 -22.917 -8.745 1.00 38.91 182 ARG A O 1
ATOM 1485 N N . ARG A 1 183 ? 8.665 -23.385 -8.271 1.00 38.97 183 ARG A N 1
ATOM 1486 C CA . ARG A 1 183 ? 8.496 -24.758 -7.774 1.00 38.97 183 ARG A CA 1
ATOM 1487 C C . ARG A 1 183 ? 8.580 -24.757 -6.258 1.00 38.97 183 ARG A C 1
ATOM 1489 O O . ARG A 1 183 ? 9.419 -23.986 -5.744 1.00 38.97 183 ARG A O 1
#

Nearest PDB structures (foldseek):
  3j9m-assembly1_AI  TM=4.885E-01  e=3.106E+00  Homo sapiens
  6sgb-assembly1_CK  TM=3.060E-01  e=2.037E+00  Trypanosoma brucei brucei
  6zm6-assembly1_AI  TM=6.206E-01  e=5.675E+00  Homo sapiens
  8oip-assembly1_Ai  TM=6.056E-01  e=9.190E+00  Sus scrofa

Radius of gyration: 20.13 Å; Cα contacts (8 Å, |Δi|>4): 233; chains: 1; bounding box: 73×43×49 Å

Solvent-accessible surface area (backbone atoms only — not comparable to full-atom values): 10962 Å² total; per-residue (Å²): 138,83,80,80,80,80,75,79,71,79,79,77,71,82,69,66,36,30,34,42,37,35,44,35,46,87,93,47,35,36,39,32,51,41,77,67,60,78,68,52,72,67,55,50,38,46,50,52,13,66,63,34,43,80,54,73,102,40,56,73,58,49,52,54,42,49,56,63,70,64,73,46,70,64,46,82,49,96,71,91,76,78,52,66,85,51,83,74,17,72,46,44,66,40,37,38,37,35,35,45,78,78,42,28,40,36,45,34,43,88,59,38,33,28,34,35,60,43,65,53,22,23,77,38,78,53,56,80,83,63,40,46,76,78,38,69,64,67,85,67,75,71,72,73,74,77,68,77,83,76,80,70,82,76,83,69,92,56,59,69,71,56,45,56,50,48,53,49,52,50,54,53,48,57,58,60,54,59,65,75,73,65,127

Sequence (183 aa):
MGQPILALTPIHNDISLVRLIYILKANALRRCLSNRLKAEDITFLKLFSRILIGRKNCPDEISRTLERGIDLEGEDVYDLVNPFGDTRGRSFNSVWTFDLDKDVPFLTKHDKLCTAPLSLARDRLLTLDDFELVRSPTEEIVEEITVPAPYRDLQLDVDQRKKALLGRILRDFGHTWRHLLRR